Protein AF-C0Z2A0-F1 (afdb_monomer_lite)

Organism: Arabidopsis thaliana (NCBI:txid3702)

Radius of gyration: 34.93 Å; chains: 1; bounding box: 79×72×85 Å

Sequence (197 aa):
MVGWKRNLQTVIRQVGRRVKNSHISTANYSSSTRNLESPFSQGYLQSLLRPSYSSRPLYHHLQQLGISTSRQLQASEEPVSSPLSSPALLGSGKEEEQKIIPKRQKVQAVLKSIKQSPKKVNLVAALVRGMRVEDALIQLQVTVKRAAQTVYRVIHAARANATHNHGLDPDRLLVAEAFVGKGLFGKKVAYHAKGRS

pLDDT: mean 71.25, std 24.88, range [30.72, 98.44]

Foldseek 3Di:
DDDPPDPPPPPPDDDDDDDDDDDDDDDDDDDDDDDDDDDDDDDDDDDDDDDDDPDDPCVVVCVVVVNDPDDDDDDDDDPDDDPPDDPDDDDDDPDPPPVCPPLDPDFAFDDADDPDDQVLLVVLLVVQAFAQLVVNLVVLVPDPRPSSVVVNVRSVVRLVCCCPVRVDDNRPHGRHDGHGDDHDDDDDDDDDPPGDD

Secondary structure (DSSP, 8-state):
----TTS-SSSSS--------------------------------------------THHHHHHTT----------------TTS-S--SSS------------SS------S-SS-HHHHHHHHHHTTTSBHHHHHHHHHH--STTHHHHHHHHHHHHHHHHHTT---GGG-B-----------------BTTTB-

InterPro domains:
  IPR001063 Large ribosomal subunit protein uL22 [PF00237] (109-196)
  IPR001063 Large ribosomal subunit protein uL22 [cd00336] (107-196)
  IPR036394 Ribosomal protein uL22 superfamily [G3DSA:3.90.470.10] (83-197)
  IPR036394 Ribosomal protein uL22 superfamily [SSF54843] (99-196)
  IPR047867 Large ribosomal subunit protein uL22, bacteria/organella [PTHR13501] (9-197)

Structure (mmCIF, N/CA/C/O backbone):
data_AF-C0Z2A0-F1
#
_entry.id   AF-C0Z2A0-F1
#
loop_
_atom_site.group_PDB
_atom_site.id
_atom_site.type_symbol
_atom_site.label_atom_id
_atom_site.label_alt_id
_atom_site.label_comp_id
_atom_site.label_asym_id
_atom_site.label_entity_id
_atom_site.label_seq_id
_atom_site.pdbx_PDB_ins_code
_atom_site.Cartn_x
_atom_site.Cartn_y
_atom_site.Cartn_z
_atom_site.occupancy
_atom_site.B_iso_or_equiv
_atom_site.auth_seq_id
_atom_site.auth_comp_id
_atom_site.auth_asym_id
_atom_site.auth_atom_id
_atom_site.pdbx_PDB_model_num
ATOM 1 N N . MET A 1 1 ? 43.229 -7.929 -48.248 1.00 39.41 1 MET A N 1
ATOM 2 C CA . MET A 1 1 ? 44.267 -6.976 -47.781 1.00 39.41 1 MET A CA 1
ATOM 3 C C . MET A 1 1 ? 43.628 -5.793 -47.060 1.00 39.41 1 MET A C 1
ATOM 5 O O . MET A 1 1 ? 42.414 -5.649 -47.079 1.00 39.41 1 MET A O 1
ATOM 9 N N . VAL A 1 2 ? 44.467 -4.999 -46.391 1.00 47.59 2 VAL A N 1
ATOM 10 C CA . VAL A 1 2 ? 44.173 -3.837 -45.534 1.00 47.59 2 VAL A CA 1
ATOM 11 C C . VAL A 1 2 ? 43.111 -2.869 -46.091 1.00 47.59 2 VAL A C 1
ATOM 13 O O . VAL A 1 2 ? 43.275 -2.342 -47.183 1.00 47.59 2 VAL A O 1
ATOM 16 N N . GLY A 1 3 ? 42.082 -2.560 -45.290 1.00 55.81 3 GLY A N 1
ATOM 17 C CA . GLY A 1 3 ? 41.084 -1.516 -45.595 1.00 55.81 3 GLY A CA 1
ATOM 18 C C . GLY A 1 3 ? 40.579 -0.712 -44.383 1.00 55.81 3 GLY A C 1
ATOM 19 O O . GLY A 1 3 ? 39.729 0.155 -44.531 1.00 55.81 3 GLY A O 1
ATOM 20 N N . TRP A 1 4 ? 41.078 -0.983 -43.170 1.00 55.66 4 TRP A N 1
ATOM 21 C CA . TRP A 1 4 ? 40.498 -0.468 -41.913 1.00 55.66 4 TRP A CA 1
ATOM 22 C C . TRP A 1 4 ? 41.104 0.851 -41.391 1.00 55.66 4 TRP A C 1
ATOM 24 O O . TRP A 1 4 ? 40.630 1.404 -40.398 1.00 55.66 4 TRP A O 1
ATOM 34 N N . LYS A 1 5 ? 42.133 1.406 -42.045 1.00 56.16 5 LYS A N 1
ATOM 35 C CA . LYS A 1 5 ? 42.731 2.694 -41.648 1.00 56.16 5 LYS A CA 1
ATOM 36 C C . LYS A 1 5 ? 41.971 3.881 -42.258 1.00 56.16 5 LYS A C 1
ATOM 38 O O . LYS A 1 5 ? 42.389 4.382 -43.298 1.00 56.16 5 LYS A O 1
ATOM 43 N N . ARG A 1 6 ? 40.901 4.356 -41.595 1.00 59.97 6 ARG A N 1
ATOM 44 C CA . ARG A 1 6 ? 40.408 5.753 -41.758 1.00 59.97 6 ARG A CA 1
ATOM 45 C C . ARG A 1 6 ? 39.484 6.322 -40.668 1.00 59.97 6 ARG A C 1
ATOM 47 O O . ARG A 1 6 ? 39.482 7.532 -40.514 1.00 59.97 6 ARG A O 1
ATOM 54 N N . ASN A 1 7 ? 38.788 5.511 -39.860 1.00 53.47 7 ASN A N 1
ATOM 55 C CA . ASN A 1 7 ? 37.871 6.002 -38.807 1.00 53.47 7 ASN A CA 1
ATOM 56 C C . ASN A 1 7 ? 38.301 5.600 -37.381 1.00 53.47 7 ASN A C 1
ATOM 58 O O . ASN A 1 7 ? 37.546 4.977 -36.642 1.00 53.47 7 ASN A O 1
ATOM 62 N N . LEU A 1 8 ? 39.531 5.958 -36.989 1.00 54.22 8 LEU A N 1
ATOM 63 C CA . LEU A 1 8 ? 40.101 5.637 -35.665 1.00 54.22 8 LEU A CA 1
ATOM 64 C C . LEU A 1 8 ? 40.546 6.885 -34.868 1.00 54.22 8 LEU A C 1
ATOM 66 O O . LEU A 1 8 ? 41.288 6.770 -33.901 1.00 54.22 8 LEU A O 1
ATOM 70 N N . GLN A 1 9 ? 40.093 8.085 -35.263 1.00 51.81 9 GLN A N 1
ATOM 71 C CA . GLN A 1 9 ? 40.508 9.372 -34.668 1.00 51.81 9 GLN A CA 1
ATOM 72 C C . GLN A 1 9 ? 39.369 10.244 -34.096 1.00 51.81 9 GLN A C 1
ATOM 74 O O . GLN A 1 9 ? 39.607 11.383 -33.711 1.00 51.81 9 GLN A O 1
ATOM 79 N N . THR A 1 10 ? 38.153 9.712 -33.940 1.00 49.75 10 THR A N 1
ATOM 80 C CA . THR A 1 10 ? 37.047 10.389 -33.218 1.00 49.75 10 THR A CA 1
ATOM 81 C C . THR A 1 10 ? 36.749 9.793 -31.833 1.00 49.75 10 THR A C 1
ATOM 83 O O . THR A 1 10 ? 35.898 10.302 -31.112 1.00 49.75 10 THR A O 1
ATOM 86 N N . VAL A 1 11 ? 37.473 8.745 -31.421 1.00 52.38 11 VAL A N 1
ATOM 87 C CA . VAL A 1 11 ? 37.212 7.984 -30.179 1.00 52.38 11 VAL A CA 1
ATOM 88 C C . VAL A 1 11 ? 37.896 8.590 -28.935 1.00 52.38 11 VAL A C 1
ATOM 90 O O . VAL A 1 11 ? 37.538 8.253 -27.810 1.00 52.38 11 VAL A O 1
ATOM 93 N N . ILE A 1 12 ? 38.844 9.524 -29.094 1.00 51.28 12 ILE A N 1
ATOM 94 C CA . ILE A 1 12 ? 39.644 10.079 -27.981 1.00 51.28 12 ILE A CA 1
ATOM 95 C C . ILE A 1 12 ? 39.407 11.590 -27.810 1.00 51.28 12 ILE A C 1
ATOM 97 O O . ILE A 1 12 ? 40.299 12.402 -28.045 1.00 51.28 12 ILE A O 1
ATOM 101 N N . ARG A 1 13 ? 38.205 11.992 -27.362 1.00 51.06 13 ARG A N 1
ATOM 102 C CA . ARG A 1 13 ? 37.996 13.352 -26.812 1.00 51.06 13 ARG A CA 1
ATOM 103 C C . ARG A 1 13 ? 36.890 13.494 -25.750 1.00 51.06 13 ARG A C 1
ATOM 105 O O . ARG A 1 13 ? 36.209 14.512 -25.725 1.00 51.06 13 ARG A O 1
ATOM 112 N N . GLN A 1 14 ? 36.730 12.530 -24.833 1.00 50.00 14 GLN A N 1
ATOM 113 C CA . GLN A 1 14 ? 35.971 12.765 -23.585 1.00 50.00 14 GLN A CA 1
ATOM 114 C C . GLN A 1 14 ? 36.301 11.768 -22.449 1.00 50.00 14 GLN A C 1
ATOM 116 O O . GLN A 1 14 ? 35.498 10.922 -22.072 1.00 50.00 14 GLN A O 1
ATOM 121 N N . VAL A 1 15 ? 37.494 11.894 -21.851 1.00 44.47 15 VAL A N 1
ATOM 122 C CA . VAL A 1 15 ? 37.830 11.243 -20.564 1.00 44.47 15 VAL A CA 1
ATOM 123 C C . VAL A 1 15 ? 38.422 12.282 -19.604 1.00 44.47 15 VAL A C 1
ATOM 125 O O . VAL A 1 15 ? 39.633 12.398 -19.451 1.00 44.47 15 VAL A O 1
ATOM 128 N N . GLY A 1 16 ? 37.541 13.059 -18.965 1.00 38.25 16 GLY A N 1
ATOM 129 C CA . GLY A 1 16 ? 37.874 14.081 -17.964 1.00 38.25 16 GLY A CA 1
ATOM 130 C C . GLY A 1 16 ? 37.276 13.744 -16.594 1.00 38.25 16 GLY A C 1
ATOM 131 O O . GLY A 1 16 ? 36.095 13.964 -16.348 1.00 38.25 16 GLY A O 1
ATOM 132 N N . ARG A 1 17 ? 38.096 13.176 -15.705 1.00 44.56 17 ARG A N 1
ATOM 133 C CA . ARG A 1 17 ? 37.802 12.916 -14.275 1.00 44.56 17 ARG A CA 1
ATOM 134 C C . ARG A 1 17 ? 37.842 14.262 -13.490 1.00 44.56 17 ARG A C 1
ATOM 136 O O . ARG A 1 17 ? 38.503 15.173 -13.963 1.00 44.56 17 ARG A O 1
ATOM 143 N N . ARG A 1 18 ? 37.261 14.478 -12.291 1.00 38.38 18 ARG A N 1
ATOM 144 C CA . ARG A 1 18 ? 36.532 13.620 -11.318 1.00 38.38 18 ARG A CA 1
ATOM 145 C C . ARG A 1 18 ? 35.838 14.488 -10.227 1.00 38.38 18 ARG A C 1
ATOM 147 O O . ARG A 1 18 ? 36.434 15.446 -9.766 1.00 38.38 18 ARG A O 1
ATOM 154 N N . VAL A 1 19 ? 34.647 14.055 -9.787 1.00 46.00 19 VAL A N 1
ATOM 155 C CA . VAL A 1 19 ? 33.998 14.105 -8.438 1.00 46.00 19 VAL A CA 1
ATOM 156 C C . VAL A 1 19 ? 34.512 15.072 -7.341 1.00 46.00 19 VAL A C 1
ATOM 158 O O . VAL A 1 19 ? 35.687 14.993 -6.992 1.00 46.00 19 VAL A O 1
ATOM 161 N N . LYS A 1 20 ? 33.567 15.787 -6.682 1.00 38.62 20 LYS A N 1
ATOM 162 C CA . LYS A 1 20 ? 33.408 16.156 -5.230 1.00 38.62 20 LYS A CA 1
ATOM 163 C C . LYS A 1 20 ? 32.656 17.508 -5.120 1.00 38.62 20 LYS A C 1
ATOM 165 O O . LYS A 1 20 ? 32.850 18.340 -5.992 1.00 38.62 20 LYS A O 1
ATOM 170 N N . ASN A 1 21 ? 31.787 17.825 -4.149 1.00 41.53 21 ASN A N 1
ATOM 171 C CA . ASN A 1 21 ? 31.202 17.110 -2.995 1.00 41.53 21 ASN A CA 1
ATOM 172 C C . ASN A 1 21 ? 29.682 17.397 -2.921 1.00 41.53 21 ASN A C 1
ATOM 174 O O . ASN A 1 21 ? 29.240 18.464 -3.336 1.00 41.53 21 ASN A O 1
ATOM 178 N N . SER A 1 22 ? 28.899 16.509 -2.298 1.00 37.69 22 SER A N 1
ATOM 179 C CA . SER A 1 22 ? 27.498 16.766 -1.920 1.00 37.69 22 SER A CA 1
ATOM 180 C C . SER A 1 22 ? 27.323 16.635 -0.403 1.00 37.69 22 SER A C 1
ATOM 182 O O . SER A 1 22 ? 27.296 15.519 0.118 1.00 37.69 22 SER A O 1
ATOM 184 N N . HIS A 1 23 ? 27.204 17.756 0.309 1.00 42.88 23 HIS A N 1
ATOM 185 C CA . HIS A 1 23 ? 26.959 17.753 1.754 1.00 42.88 23 HIS A CA 1
ATOM 186 C C . HIS A 1 23 ? 25.454 17.668 2.035 1.00 42.88 23 HIS A C 1
ATOM 188 O O . HIS A 1 23 ? 24.731 18.650 1.901 1.00 42.88 23 HIS A O 1
ATOM 194 N N . ILE A 1 24 ? 24.987 16.477 2.419 1.00 39.28 24 ILE A N 1
ATOM 195 C CA . ILE A 1 24 ? 23.644 16.258 2.968 1.00 39.28 24 ILE A CA 1
ATOM 196 C C . ILE A 1 24 ? 23.800 16.120 4.482 1.00 39.28 24 ILE A C 1
ATOM 198 O O . ILE A 1 24 ? 24.271 15.093 4.966 1.00 39.28 24 ILE A O 1
ATOM 202 N N . SER A 1 25 ? 23.427 17.159 5.226 1.00 38.75 25 SER A N 1
ATOM 203 C CA . SER A 1 25 ? 23.497 17.165 6.689 1.00 38.75 25 SER A CA 1
ATOM 204 C C . SER A 1 25 ? 22.371 16.320 7.290 1.00 38.75 25 SER A C 1
ATOM 206 O O . SER A 1 25 ? 21.241 16.783 7.432 1.00 38.75 25 SER A O 1
ATOM 208 N N . THR A 1 26 ? 22.668 15.072 7.649 1.00 44.59 26 THR A N 1
ATOM 209 C CA . THR A 1 26 ? 21.750 14.211 8.407 1.00 44.59 26 THR A CA 1
ATOM 210 C C . THR A 1 26 ? 21.794 14.572 9.891 1.00 44.59 26 THR A C 1
ATOM 212 O O . THR A 1 26 ? 22.798 14.324 10.558 1.00 44.59 26 THR A O 1
ATOM 215 N N . ALA A 1 27 ? 20.710 15.147 10.414 1.00 38.38 27 ALA A N 1
ATOM 216 C CA . ALA A 1 27 ? 20.570 15.420 11.841 1.00 38.38 27 ALA A CA 1
ATOM 217 C C . ALA A 1 27 ? 20.347 14.112 12.622 1.00 38.38 27 ALA A C 1
ATOM 219 O O . ALA A 1 27 ? 19.283 13.501 12.527 1.00 38.38 27 ALA A O 1
ATOM 220 N N . ASN A 1 28 ? 21.346 13.698 13.404 1.00 42.12 28 ASN A N 1
ATOM 221 C CA . ASN A 1 28 ? 21.240 12.559 14.313 1.00 42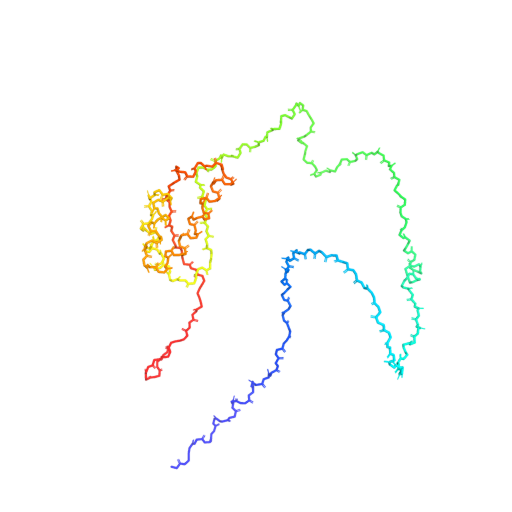.12 28 ASN A CA 1
ATOM 222 C C . ASN A 1 28 ? 20.837 13.046 15.710 1.00 42.12 28 ASN A C 1
ATOM 224 O O . ASN A 1 28 ? 21.658 13.608 16.434 1.00 42.12 28 ASN A O 1
ATOM 228 N N . TYR A 1 29 ? 19.589 12.796 16.103 1.00 39.47 29 TYR A N 1
ATOM 229 C CA . TYR A 1 29 ? 19.156 12.934 17.493 1.00 39.47 29 TYR A CA 1
ATOM 230 C C . TYR A 1 29 ? 19.513 11.656 18.262 1.00 39.47 29 TYR A C 1
ATOM 232 O O . TYR A 1 29 ? 18.881 10.623 18.055 1.00 39.47 29 TYR A O 1
ATOM 240 N N . SER A 1 30 ? 20.497 11.739 19.161 1.00 34.50 30 SER A N 1
ATOM 241 C CA . SER A 1 30 ? 20.873 10.649 20.073 1.00 34.50 30 SER A CA 1
ATOM 242 C C . SER A 1 30 ? 21.065 11.177 21.493 1.00 34.50 30 SER A C 1
ATOM 244 O O . SER A 1 30 ? 22.138 11.648 21.861 1.00 34.50 30 SER A O 1
ATOM 246 N N . SER A 1 31 ? 20.017 11.092 22.307 1.00 37.88 31 SER A N 1
ATOM 247 C CA . SER A 1 31 ? 20.061 11.362 23.746 1.00 37.88 31 SER A CA 1
ATOM 248 C C . SER A 1 31 ? 20.535 10.130 24.525 1.00 37.88 31 SER A C 1
ATOM 250 O O . SER A 1 31 ? 19.879 9.093 24.416 1.00 37.88 31 SER A O 1
ATOM 252 N N . SER A 1 32 ? 21.579 10.239 25.365 1.00 35.03 32 SER A N 1
ATOM 253 C CA . SER A 1 32 ? 21.719 9.430 26.601 1.00 35.03 32 SER A CA 1
ATOM 254 C C . SER A 1 32 ? 22.901 9.815 27.512 1.00 35.03 32 SER A C 1
ATOM 256 O O . SER A 1 32 ? 24.041 9.479 27.232 1.00 35.03 32 SER A O 1
ATOM 258 N N . THR A 1 33 ? 22.556 10.339 28.695 1.00 39.00 33 THR A N 1
ATOM 259 C CA . THR A 1 33 ? 23.114 9.995 30.029 1.00 39.00 33 THR A CA 1
ATOM 260 C C . THR A 1 33 ? 24.583 10.260 30.433 1.00 39.00 33 THR A C 1
ATOM 262 O O . THR A 1 33 ? 25.514 9.828 29.769 1.00 39.00 33 THR A O 1
ATOM 265 N N . ARG A 1 34 ? 24.700 10.729 31.691 1.00 32.19 34 ARG A N 1
ATOM 266 C CA . ARG A 1 34 ? 25.651 10.362 32.775 1.00 32.19 34 ARG A CA 1
ATOM 267 C C . ARG A 1 34 ? 27.134 10.806 32.722 1.00 32.19 34 ARG A C 1
ATOM 269 O O . ARG A 1 34 ? 28.011 10.083 32.280 1.00 32.19 34 ARG A O 1
ATOM 276 N N . ASN A 1 35 ? 27.361 11.994 33.290 1.00 35.84 35 ASN A N 1
ATOM 277 C CA . ASN A 1 35 ? 28.219 12.310 34.451 1.00 35.84 35 ASN A CA 1
ATOM 278 C C . ASN A 1 35 ? 29.559 11.581 34.734 1.00 35.84 35 ASN A C 1
ATOM 280 O O . ASN A 1 35 ? 29.587 10.373 34.937 1.00 35.84 35 ASN A O 1
ATOM 284 N N . LEU A 1 36 ? 30.529 12.448 35.078 1.00 38.19 36 LEU A N 1
ATOM 285 C CA . LEU A 1 36 ? 31.526 12.385 36.169 1.00 38.19 36 LEU A CA 1
ATOM 286 C C . LEU A 1 36 ? 32.921 11.749 35.973 1.00 38.19 36 LEU A C 1
ATOM 288 O O . LEU A 1 36 ? 33.118 10.737 35.316 1.00 38.19 36 LEU A O 1
ATOM 292 N N . GLU A 1 37 ? 33.841 12.414 36.688 1.00 32.44 37 GLU A N 1
ATOM 293 C CA . GLU A 1 37 ? 35.164 12.014 37.191 1.00 32.44 37 GLU A CA 1
ATOM 294 C C . GLU A 1 37 ? 36.422 11.998 36.291 1.00 32.44 37 GLU A C 1
ATOM 296 O O . GLU A 1 37 ? 36.418 11.840 35.074 1.00 32.44 37 GLU A O 1
ATOM 301 N N . SER A 1 38 ? 37.525 12.302 36.982 1.00 37.56 38 SER A N 1
ATOM 302 C CA . SER A 1 38 ? 38.945 12.459 36.608 1.00 37.56 38 SER A CA 1
ATOM 303 C C . SER A 1 38 ? 39.750 12.128 37.904 1.00 37.56 38 SER A C 1
ATOM 305 O O . SER A 1 38 ? 39.083 11.706 38.856 1.00 37.56 38 SER A O 1
ATOM 307 N N . PRO A 1 39 ? 41.085 12.323 38.079 1.00 50.38 39 PRO A N 1
ATOM 308 C CA . PRO A 1 39 ? 42.124 12.935 37.229 1.00 50.38 39 PRO A CA 1
ATOM 309 C C . PRO A 1 39 ? 43.462 12.123 37.190 1.00 50.38 39 PRO A C 1
ATOM 311 O O . PRO A 1 39 ? 43.473 10.941 37.509 1.00 50.38 39 PRO A O 1
ATOM 314 N N . PHE A 1 40 ? 44.585 12.797 36.860 1.00 30.72 40 PHE A N 1
ATOM 315 C CA . PHE A 1 40 ? 46.005 12.352 36.895 1.00 30.72 40 PHE A CA 1
ATOM 316 C C . PHE A 1 40 ? 46.471 11.383 35.774 1.00 30.72 40 PHE A C 1
ATOM 318 O O . PHE A 1 40 ? 45.686 10.580 35.288 1.00 30.72 40 PHE A O 1
ATOM 325 N N . SER A 1 41 ? 47.725 11.423 35.278 1.00 37.88 41 SER A N 1
ATOM 326 C CA . SER A 1 41 ? 48.920 12.257 35.594 1.00 37.88 41 SER A CA 1
ATOM 327 C C . SER A 1 41 ? 49.806 12.568 34.348 1.00 37.88 41 SER A C 1
ATOM 329 O O . SER A 1 41 ? 49.447 12.248 33.218 1.00 37.88 41 SER A O 1
ATOM 331 N N . GLN A 1 42 ? 50.929 13.280 34.554 1.00 40.41 42 GLN A N 1
ATOM 332 C CA . GLN A 1 42 ? 51.900 13.807 33.562 1.00 40.41 42 GLN A CA 1
ATOM 333 C C . GLN A 1 42 ? 52.666 12.717 32.754 1.00 40.41 42 GLN A C 1
ATOM 335 O O . GLN A 1 42 ? 52.707 11.570 33.180 1.00 40.41 42 GLN A O 1
ATOM 340 N N . GLY A 1 43 ? 53.372 12.990 31.638 1.00 37.56 43 GLY A N 1
ATOM 341 C CA . GLY A 1 43 ? 53.621 14.236 30.877 1.00 37.56 43 GLY A CA 1
ATOM 342 C C . GLY A 1 43 ? 54.803 14.107 29.876 1.00 37.56 43 GLY A C 1
ATOM 343 O O . GLY A 1 43 ? 55.259 12.998 29.627 1.00 37.56 43 GLY A O 1
ATOM 344 N N . TYR A 1 44 ? 55.330 15.245 29.376 1.00 38.16 44 TYR A N 1
ATOM 345 C CA . TYR A 1 44 ? 56.414 15.402 28.361 1.00 38.16 44 TY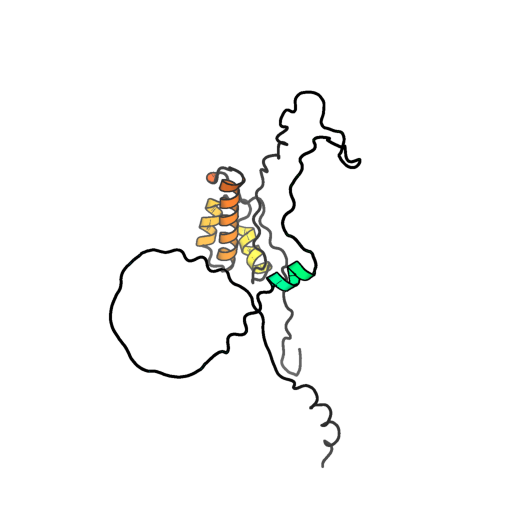R A CA 1
ATOM 346 C C . TYR A 1 44 ? 56.038 14.946 26.924 1.00 38.16 44 TYR A C 1
ATOM 348 O O . TYR A 1 44 ? 55.344 13.958 26.745 1.00 38.16 44 TYR A O 1
ATOM 356 N N . LEU A 1 45 ? 56.401 15.631 25.825 1.00 43.06 45 LEU A N 1
ATOM 357 C CA . LEU A 1 45 ? 57.523 16.551 25.554 1.00 43.06 45 LEU A CA 1
ATOM 358 C C . LEU A 1 45 ? 57.125 17.904 24.908 1.00 43.06 45 LEU A C 1
ATOM 360 O O . LEU A 1 45 ? 56.018 18.100 24.416 1.00 43.06 45 LEU A O 1
ATOM 364 N N . GLN A 1 46 ? 58.102 18.815 24.867 1.00 43.31 46 GLN A N 1
ATOM 365 C CA . GLN A 1 46 ? 58.142 20.073 24.102 1.00 43.31 46 GLN A CA 1
ATOM 366 C C . GLN A 1 46 ? 59.161 19.922 22.946 1.00 43.31 46 GLN A C 1
ATOM 368 O O . GLN A 1 46 ? 60.075 19.116 23.082 1.00 43.31 46 GLN A O 1
ATOM 373 N N . SER A 1 47 ? 59.167 20.660 21.826 1.00 39.12 47 SER A N 1
ATOM 374 C CA . SER A 1 47 ? 58.272 21.669 21.195 1.00 39.12 47 SER A CA 1
ATOM 375 C C . SER A 1 47 ? 58.708 21.789 19.694 1.00 39.12 47 SER A C 1
ATOM 377 O O . SER A 1 47 ? 59.419 20.896 19.244 1.00 39.12 47 SER A O 1
ATOM 379 N N . LEU A 1 48 ? 58.355 22.717 18.783 1.00 38.12 48 LEU A N 1
ATOM 380 C CA . LEU A 1 48 ? 57.788 24.083 18.762 1.00 38.12 48 LEU A CA 1
ATOM 381 C C . LEU A 1 48 ? 56.896 24.279 17.513 1.00 38.12 48 LEU A C 1
ATOM 383 O O . LEU A 1 48 ? 57.197 23.727 16.460 1.00 38.12 48 LEU A O 1
ATOM 387 N N . LEU A 1 49 ? 55.908 25.183 17.579 1.00 39.47 49 LEU A N 1
ATOM 388 C CA . LEU A 1 49 ? 55.389 25.956 16.431 1.00 39.47 49 LEU A CA 1
ATOM 389 C C . LEU A 1 49 ? 54.670 27.211 16.966 1.00 39.47 49 LEU A C 1
ATOM 391 O O . LEU A 1 49 ?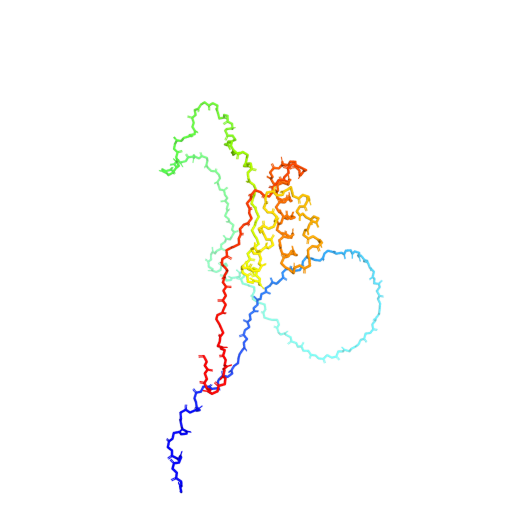 53.840 27.101 17.866 1.00 39.47 49 LEU A O 1
ATOM 395 N N . ARG A 1 50 ? 55.004 28.408 16.461 1.00 44.00 50 ARG A N 1
ATOM 396 C CA . ARG A 1 50 ? 54.586 29.699 17.051 1.00 44.00 50 ARG A CA 1
ATOM 397 C C . ARG A 1 50 ? 53.699 30.512 16.096 1.00 44.00 50 ARG A C 1
ATOM 399 O O . ARG A 1 50 ? 54.237 31.116 15.170 1.00 44.00 50 ARG A O 1
ATOM 406 N N . PRO A 1 51 ? 52.377 30.609 16.329 1.00 39.06 51 PRO A N 1
ATOM 407 C CA . PRO A 1 51 ? 51.538 31.602 15.666 1.00 39.06 51 PRO A CA 1
ATOM 408 C C . PRO A 1 51 ? 51.883 33.006 16.176 1.00 39.06 51 PRO A C 1
ATOM 410 O O . PRO A 1 51 ? 51.955 33.238 17.385 1.00 39.06 51 PRO A O 1
ATOM 413 N N . SER A 1 52 ? 52.091 33.956 15.270 1.00 41.25 52 SER A N 1
ATOM 414 C CA . SER A 1 52 ? 52.250 35.368 15.614 1.00 41.25 52 SER A CA 1
ATOM 415 C C . SER A 1 52 ? 50.890 35.996 15.932 1.00 41.25 52 SER A C 1
ATOM 417 O O . SER A 1 52 ? 49.983 36.015 15.102 1.00 41.25 52 SER A O 1
ATOM 419 N N . TYR A 1 53 ? 50.747 36.551 17.138 1.00 47.12 53 TYR A N 1
ATOM 420 C CA . TYR A 1 53 ? 49.584 37.364 17.491 1.00 47.12 53 TYR A CA 1
ATOM 421 C C . TYR A 1 53 ? 49.596 38.669 16.684 1.00 47.12 53 TYR A C 1
ATOM 423 O O . TYR A 1 53 ? 50.362 39.582 16.981 1.00 47.12 53 TYR A O 1
ATOM 431 N N . SER A 1 54 ? 48.703 38.777 15.701 1.00 52.53 54 SER A N 1
ATOM 432 C CA . SER A 1 54 ? 48.295 40.052 15.101 1.00 52.53 54 SER A CA 1
ATOM 433 C C . SER A 1 54 ? 46.805 40.250 15.365 1.00 52.53 54 SER A C 1
ATOM 435 O O . SER A 1 54 ? 45.949 39.922 14.545 1.00 52.53 54 SER A O 1
ATOM 437 N N . SER A 1 55 ? 46.486 40.712 16.575 1.00 55.25 55 SER A N 1
ATOM 438 C CA . SER A 1 55 ? 45.105 40.999 16.961 1.00 55.25 55 SER A CA 1
ATOM 439 C C . SER A 1 55 ? 44.642 42.300 16.307 1.00 55.25 55 SER A C 1
ATOM 441 O O . SER A 1 55 ? 45.175 43.371 16.597 1.00 55.25 55 SER A O 1
ATOM 443 N N . ARG A 1 56 ? 43.629 42.215 15.443 1.00 57.62 56 ARG A N 1
ATOM 444 C CA . ARG A 1 56 ? 42.825 43.361 15.000 1.00 57.62 56 ARG A CA 1
ATOM 445 C C . ARG A 1 56 ? 41.343 42.979 15.064 1.00 57.62 56 ARG A C 1
ATOM 447 O O . ARG A 1 56 ? 40.825 42.425 14.096 1.00 57.62 56 ARG A O 1
ATOM 454 N N . PRO A 1 57 ? 40.655 43.212 16.198 1.00 62.16 57 PRO A N 1
ATOM 455 C CA . PRO A 1 57 ? 39.230 42.926 16.302 1.00 62.16 57 PRO A CA 1
ATOM 456 C C . PRO A 1 57 ? 38.442 43.832 15.346 1.00 62.16 57 PRO A C 1
ATOM 458 O O . PRO A 1 57 ? 38.660 45.043 15.301 1.00 62.16 57 PRO A O 1
ATOM 461 N N . LEU A 1 58 ? 37.485 43.251 14.614 1.00 56.88 58 LEU A N 1
ATOM 462 C CA . LEU A 1 58 ? 36.684 43.946 13.590 1.00 56.88 58 LEU A CA 1
ATOM 463 C C . LEU A 1 58 ? 35.862 45.136 14.129 1.00 56.88 58 LEU A C 1
ATOM 465 O O . LEU A 1 58 ? 35.388 45.961 13.353 1.00 56.88 58 LEU A O 1
ATOM 469 N N . TYR A 1 59 ? 35.732 45.258 15.451 1.00 56.50 59 TYR A N 1
ATOM 470 C CA . TYR A 1 59 ? 35.031 46.344 16.133 1.00 56.50 59 TYR A CA 1
ATOM 471 C C . TYR A 1 59 ? 35.514 47.750 15.723 1.00 56.50 59 TYR A C 1
ATOM 473 O O . TYR A 1 59 ? 34.688 48.622 15.459 1.00 56.50 59 TYR A O 1
ATOM 481 N N . HIS A 1 60 ? 36.829 47.967 15.573 1.00 60.66 60 HIS A N 1
ATOM 482 C CA . HIS A 1 60 ? 37.355 49.280 15.161 1.00 60.66 60 HIS A CA 1
ATOM 483 C C . HIS A 1 60 ? 36.888 49.705 13.760 1.00 60.66 60 HIS A C 1
ATOM 485 O O . HIS A 1 60 ? 36.639 50.887 13.532 1.00 60.66 60 HIS A O 1
ATOM 491 N N . HIS A 1 61 ? 36.711 48.754 12.838 1.00 60.59 61 HIS A N 1
ATOM 492 C CA . HIS A 1 61 ? 36.216 49.032 11.487 1.00 60.59 61 HIS A CA 1
ATOM 493 C C . HIS A 1 61 ? 34.740 49.464 11.501 1.00 60.59 61 HIS A C 1
ATOM 495 O O . HIS A 1 61 ? 34.325 50.286 10.690 1.00 60.59 61 HIS A O 1
ATOM 501 N N . LEU A 1 62 ? 33.932 48.940 12.430 1.00 59.78 62 LEU A N 1
ATOM 502 C CA . LEU A 1 62 ? 32.527 49.337 12.578 1.00 59.78 62 LEU A CA 1
ATOM 503 C C . LEU A 1 62 ? 32.389 50.724 13.226 1.00 59.78 62 LEU A C 1
ATOM 505 O O . LEU A 1 62 ? 31.553 51.514 12.787 1.00 59.78 62 LEU A O 1
ATOM 509 N N . GLN A 1 63 ? 33.256 51.061 14.190 1.00 60.59 63 GLN A N 1
ATOM 510 C CA . GLN A 1 63 ? 33.328 52.417 14.751 1.00 60.59 63 GLN A CA 1
ATOM 511 C C . GLN A 1 63 ? 33.757 53.464 13.711 1.00 60.59 63 GLN A C 1
ATOM 513 O O . GLN A 1 63 ? 33.153 54.532 13.655 1.00 60.59 63 GLN A O 1
ATOM 518 N N . GLN A 1 64 ? 34.744 53.167 12.855 1.00 61.81 64 GLN A N 1
ATOM 519 C CA . GLN A 1 64 ? 35.179 54.090 11.792 1.00 61.81 64 GLN A CA 1
ATOM 520 C C . GLN A 1 64 ? 34.098 54.362 10.731 1.00 61.81 64 GLN A C 1
ATOM 522 O O . GLN A 1 64 ? 34.124 55.412 10.097 1.00 61.81 64 GLN A O 1
ATOM 527 N N . LEU A 1 65 ? 33.127 53.458 10.569 1.00 65.31 65 LEU A N 1
ATOM 528 C CA . LEU A 1 65 ? 31.955 53.650 9.706 1.00 65.31 65 LEU A CA 1
ATOM 529 C C . LEU A 1 65 ? 30.768 54.332 10.417 1.00 65.31 65 LEU A C 1
ATOM 531 O O . LEU A 1 65 ? 29.698 54.456 9.827 1.00 65.31 65 LEU A O 1
ATOM 535 N N . GLY A 1 66 ? 30.917 54.743 11.682 1.00 61.09 66 GLY A N 1
ATOM 536 C CA . GLY A 1 66 ? 29.855 55.392 12.462 1.00 61.09 66 GLY A CA 1
ATOM 537 C C . GLY A 1 66 ? 28.698 54.470 12.877 1.00 61.09 66 GLY A C 1
ATOM 538 O O . GLY A 1 66 ? 27.684 54.951 13.384 1.00 61.09 66 GLY A O 1
ATOM 539 N N . ILE A 1 67 ? 28.821 53.151 12.689 1.00 60.59 67 ILE A N 1
ATOM 540 C CA . ILE A 1 67 ? 27.734 52.188 12.926 1.00 60.59 67 ILE A CA 1
ATOM 541 C C . ILE A 1 67 ? 27.670 51.833 14.419 1.00 60.59 67 ILE A C 1
ATOM 543 O O . ILE A 1 67 ? 28.176 50.802 14.865 1.00 60.59 67 ILE A O 1
ATOM 547 N N . SER A 1 68 ? 27.037 52.704 15.206 1.00 57.81 68 SER A N 1
ATOM 548 C CA . SER A 1 68 ? 26.748 52.452 16.622 1.00 57.81 68 SER A CA 1
ATOM 549 C C . SER A 1 68 ? 25.489 51.596 16.785 1.00 57.81 68 SER A C 1
ATOM 551 O O . SER A 1 68 ? 24.378 52.038 16.492 1.00 57.81 68 SER A O 1
ATOM 553 N N . THR A 1 69 ? 25.631 50.377 17.310 1.00 63.03 69 THR A N 1
ATOM 554 C CA . THR A 1 69 ? 24.499 49.492 17.643 1.00 63.03 69 THR A CA 1
ATOM 555 C C . THR A 1 69 ? 23.890 49.829 19.009 1.00 63.03 69 THR A C 1
ATOM 557 O O . THR A 1 69 ? 23.718 48.954 19.856 1.00 63.03 69 THR A O 1
ATOM 560 N N . SER A 1 70 ? 23.566 51.104 19.230 1.00 56.25 70 SER A N 1
ATOM 561 C CA . SER A 1 70 ? 22.774 51.571 20.369 1.00 56.25 70 SER A CA 1
ATOM 562 C C . SER A 1 70 ? 21.682 52.506 19.858 1.00 56.25 70 SER A C 1
ATOM 564 O O . SER A 1 70 ? 21.917 53.686 19.606 1.00 56.25 70 SER A O 1
ATOM 566 N N . ARG A 1 71 ? 20.482 51.953 19.652 1.00 49.16 71 ARG A N 1
ATOM 567 C CA . ARG A 1 71 ? 19.297 52.707 19.234 1.00 49.16 71 ARG A CA 1
ATOM 568 C C . ARG A 1 71 ? 18.311 52.734 20.394 1.00 49.16 71 ARG A C 1
ATOM 570 O O . ARG A 1 71 ? 17.637 51.741 20.650 1.00 49.16 71 ARG A O 1
ATOM 577 N N . GLN A 1 72 ? 18.241 53.865 21.091 1.00 58.25 72 GLN A N 1
ATOM 578 C CA . GLN A 1 72 ? 17.194 54.095 22.083 1.00 58.25 72 GLN A CA 1
ATOM 579 C C . GLN A 1 72 ? 15.829 54.067 21.382 1.00 58.25 72 GLN A C 1
ATOM 581 O O . GLN A 1 72 ? 15.634 54.720 20.356 1.00 58.25 72 GLN A O 1
ATOM 586 N N . LEU A 1 73 ? 14.898 53.279 21.919 1.00 48.66 73 LEU A N 1
ATOM 587 C CA . LEU A 1 73 ? 13.519 53.233 21.449 1.00 48.66 73 LEU A CA 1
ATOM 588 C C . LEU A 1 73 ? 12.722 54.299 22.203 1.00 48.66 73 LEU A C 1
ATOM 590 O O . LEU A 1 73 ? 12.372 54.102 23.363 1.00 48.66 73 LEU A O 1
ATOM 594 N N . GLN A 1 74 ? 12.438 55.423 21.547 1.00 47.91 74 GLN A N 1
ATOM 595 C CA . GLN A 1 74 ? 11.388 56.325 22.012 1.00 47.91 74 GLN A CA 1
ATOM 596 C C . GLN A 1 74 ? 10.037 55.704 21.650 1.00 47.91 74 GLN A C 1
ATOM 598 O O . GLN A 1 74 ? 9.761 55.457 20.477 1.00 47.91 74 GLN A O 1
ATOM 603 N N . ALA A 1 75 ? 9.217 55.430 22.663 1.00 49.69 75 ALA A N 1
ATOM 604 C CA . ALA A 1 75 ? 7.821 55.070 22.473 1.00 49.69 75 ALA A CA 1
ATOM 605 C C . ALA A 1 75 ? 6.993 56.359 22.395 1.00 49.69 75 ALA A C 1
ATOM 607 O O . ALA A 1 75 ? 6.950 57.129 23.352 1.00 49.69 75 ALA A O 1
ATOM 608 N N . SER A 1 76 ? 6.360 56.593 21.248 1.00 48.34 76 SER A N 1
ATOM 609 C CA . SER A 1 76 ? 5.381 57.660 21.034 1.00 48.34 76 SER A CA 1
ATOM 610 C C . SER A 1 76 ? 4.109 57.021 20.488 1.00 48.34 76 SER A C 1
ATOM 612 O O . SER A 1 76 ? 4.129 56.444 19.399 1.00 48.34 76 SER A O 1
ATOM 614 N N . GLU A 1 77 ? 3.035 57.065 21.271 1.00 56.81 77 GLU A N 1
ATOM 615 C CA . GLU A 1 77 ? 1.775 56.386 20.973 1.00 56.81 77 GLU A CA 1
ATOM 616 C C . GLU A 1 77 ? 0.922 57.222 20.011 1.00 56.81 77 GLU A C 1
ATOM 618 O O . GLU A 1 77 ? 0.262 58.156 20.438 1.00 56.81 77 GLU A O 1
ATOM 623 N N . GLU A 1 78 ? 0.908 56.870 18.722 1.00 49.03 78 GLU A N 1
ATOM 624 C CA . GLU A 1 78 ? -0.152 57.279 17.787 1.00 49.03 78 GLU A CA 1
ATOM 625 C C . GLU A 1 78 ? -0.400 56.164 16.747 1.00 49.03 78 GLU A C 1
ATOM 627 O O . GLU A 1 78 ? 0.495 55.853 15.950 1.00 49.03 78 GLU A O 1
ATOM 632 N N . PRO A 1 79 ? -1.583 55.515 16.725 1.00 52.22 79 PRO A N 1
ATOM 633 C CA . PRO A 1 79 ? -1.870 54.392 15.835 1.00 52.22 79 PRO A CA 1
ATOM 634 C C . PRO A 1 79 ? -2.283 54.864 14.430 1.00 52.22 79 PRO A C 1
ATOM 636 O O . PRO A 1 79 ? -3.448 54.776 14.040 1.00 52.22 79 PRO A O 1
ATOM 639 N N . VAL A 1 80 ? -1.314 55.333 13.636 1.00 57.91 80 VAL A N 1
ATOM 640 C CA . VAL A 1 80 ? -1.546 55.730 12.234 1.00 57.91 80 VAL A CA 1
ATOM 641 C C . VAL A 1 80 ? -2.043 54.528 11.417 1.00 57.91 80 VAL A C 1
ATOM 643 O O . VAL A 1 80 ? -1.312 53.561 11.186 1.00 57.91 80 VAL A O 1
ATOM 646 N N . SER A 1 81 ? -3.298 54.581 10.970 1.00 57.03 81 SER A N 1
ATOM 647 C CA . SER A 1 81 ? -3.956 53.480 10.268 1.00 57.03 81 SER A CA 1
ATOM 648 C C . SER A 1 81 ? -3.415 53.303 8.845 1.00 57.03 81 SER A C 1
ATOM 650 O O . SER A 1 81 ? -3.427 54.214 8.018 1.00 57.03 81 SER A O 1
ATOM 652 N N . SER A 1 82 ? -2.930 52.098 8.533 1.00 56.72 82 SER A N 1
ATOM 653 C CA . SER A 1 82 ? -2.394 51.782 7.209 1.00 56.72 82 SER A CA 1
ATOM 654 C C . SER A 1 82 ? -3.525 51.436 6.220 1.00 56.72 82 SER A C 1
ATOM 656 O O . SER A 1 82 ? -4.363 50.582 6.522 1.00 56.72 82 SER A O 1
ATOM 658 N N . PRO A 1 83 ? -3.554 52.025 5.005 1.00 60.50 83 PRO A N 1
ATOM 659 C CA . PRO A 1 83 ? -4.686 51.922 4.068 1.00 60.50 83 PRO A CA 1
ATOM 660 C C . PRO A 1 83 ? -4.826 50.554 3.365 1.00 60.50 83 PRO A C 1
ATOM 662 O O . PRO A 1 83 ? -5.539 50.432 2.374 1.00 60.50 83 PRO A O 1
ATOM 665 N N . LEU A 1 84 ? -4.140 49.521 3.864 1.00 56.16 84 LEU A N 1
ATOM 666 C CA . LEU A 1 84 ? -4.233 48.128 3.410 1.00 56.16 84 LEU A CA 1
ATOM 667 C C . LEU A 1 84 ? -4.758 47.176 4.501 1.00 56.16 84 LEU A C 1
ATOM 669 O O . LEU A 1 84 ? -4.870 45.975 4.258 1.00 56.16 84 LEU A O 1
ATOM 673 N N . SER A 1 85 ? -5.103 47.687 5.689 1.00 57.78 85 SER A N 1
ATOM 674 C CA . SER A 1 85 ? -5.814 46.906 6.705 1.00 57.78 85 SER A CA 1
ATOM 675 C C . SER A 1 85 ? -7.306 46.839 6.368 1.00 57.78 85 SER A C 1
ATOM 677 O O . SER A 1 85 ? -7.962 47.868 6.218 1.00 57.78 85 SER A O 1
ATOM 679 N N . SER A 1 86 ? -7.856 45.631 6.231 1.00 56.97 86 SER A N 1
ATOM 680 C CA . SER A 1 86 ? -9.266 45.423 5.883 1.00 56.97 86 SER A CA 1
ATOM 681 C C . SER A 1 86 ? -10.200 45.893 7.016 1.00 56.97 86 SER A C 1
ATOM 683 O O . SER A 1 86 ? -10.110 45.339 8.118 1.00 56.97 86 SER A O 1
ATOM 685 N N . PRO A 1 87 ? -11.124 46.847 6.781 1.00 53.59 87 PRO A N 1
ATOM 686 C CA . PRO A 1 87 ? -11.968 47.430 7.825 1.00 53.59 87 PRO A CA 1
ATOM 687 C C . PRO A 1 87 ? -13.150 46.513 8.180 1.00 53.59 87 PRO A C 1
ATOM 689 O O . PRO A 1 87 ? -14.289 46.749 7.789 1.00 53.59 87 PRO A O 1
ATOM 692 N N . ALA A 1 88 ? -12.868 45.443 8.922 1.00 50.44 88 ALA A N 1
ATOM 693 C CA . ALA A 1 88 ? -13.848 44.436 9.339 1.00 50.44 88 ALA A CA 1
ATOM 694 C C . ALA A 1 88 ? -13.689 44.058 10.827 1.00 50.44 88 ALA A C 1
ATOM 696 O O . ALA A 1 88 ? -13.755 42.881 11.184 1.00 50.44 88 ALA A O 1
ATOM 697 N N . LEU A 1 89 ? -13.371 45.034 11.694 1.00 48.34 89 LEU A N 1
ATOM 698 C CA . LEU A 1 89 ? -13.024 44.744 13.093 1.00 48.34 89 LEU A CA 1
ATOM 699 C C . LEU A 1 89 ? -13.197 45.916 14.087 1.00 48.34 89 LEU A C 1
ATOM 701 O O . LEU A 1 89 ? -12.318 46.166 14.908 1.00 48.34 89 LEU A O 1
ATOM 705 N N . LEU A 1 90 ? -14.344 46.603 14.067 1.00 45.47 90 LEU A N 1
ATOM 706 C CA . LEU A 1 90 ? -14.815 47.347 15.246 1.00 45.47 90 LEU A CA 1
ATOM 707 C C . LEU A 1 90 ? -16.352 47.438 15.263 1.00 45.47 90 LEU A C 1
ATOM 709 O O . LEU A 1 90 ? -16.940 48.198 14.500 1.00 45.47 90 LEU A O 1
ATOM 713 N N . GLY A 1 91 ? -16.998 46.644 16.120 1.00 38.00 91 GLY A N 1
ATOM 714 C CA . GLY A 1 91 ? -18.457 46.613 16.267 1.00 38.00 91 GLY A CA 1
ATOM 715 C C . GLY A 1 91 ? -18.971 45.240 16.703 1.00 38.00 91 GLY A C 1
ATOM 716 O O . GLY A 1 91 ? -18.715 44.261 16.013 1.00 38.00 91 GLY A O 1
ATOM 717 N N . SER A 1 92 ? -19.685 45.220 17.838 1.00 34.66 92 SER A N 1
ATOM 718 C CA . SER A 1 92 ? -20.337 44.064 18.487 1.00 34.66 92 SER A CA 1
ATOM 719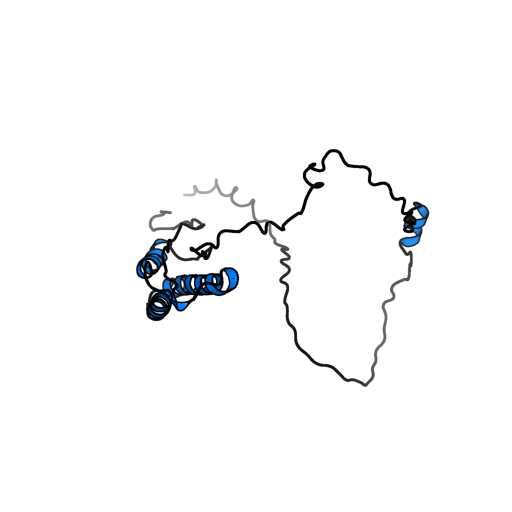 C C . SER A 1 92 ? -19.458 42.830 18.780 1.00 34.66 92 SER A C 1
ATOM 721 O O . SER A 1 92 ? -18.277 42.752 18.442 1.00 34.66 92 SER A O 1
ATOM 723 N N . GLY A 1 93 ? -20.010 41.911 19.580 1.00 39.44 93 GLY A N 1
ATOM 724 C CA . GLY A 1 93 ? -19.275 40.793 20.165 1.00 39.44 93 GLY A CA 1
ATOM 725 C C . GLY A 1 93 ? -18.712 39.847 19.112 1.00 39.44 93 GLY A C 1
ATOM 726 O O . GLY A 1 93 ? -19.461 39.182 18.401 1.00 39.44 93 GLY A O 1
ATOM 727 N N . LYS A 1 94 ? -17.382 39.736 19.069 1.00 32.91 94 LYS A N 1
ATOM 728 C CA . LYS A 1 94 ? -16.705 38.639 18.380 1.00 32.91 94 LYS A CA 1
ATOM 729 C C . LYS A 1 94 ? -16.884 37.371 19.203 1.00 32.91 94 LYS A C 1
ATOM 731 O O . LYS A 1 94 ? -16.026 37.027 20.013 1.00 32.91 94 LYS A O 1
ATOM 736 N N . GLU A 1 95 ? -17.988 36.676 18.964 1.00 46.97 95 GLU A N 1
ATOM 737 C CA . GLU A 1 95 ? -17.976 35.226 19.099 1.00 46.97 95 GLU A CA 1
ATOM 738 C C . GLU A 1 95 ? -16.759 34.707 18.325 1.00 46.97 95 GLU A C 1
ATOM 740 O O . GLU A 1 95 ? -16.507 35.114 17.184 1.00 46.97 95 GLU A O 1
ATOM 745 N N . GLU A 1 96 ? -15.962 33.839 18.945 1.00 44.34 96 GLU A N 1
ATOM 746 C CA . GLU A 1 96 ? -15.008 33.063 18.172 1.00 44.34 96 GLU A CA 1
ATOM 747 C C . GLU A 1 96 ? -15.813 32.083 17.322 1.00 44.34 96 GLU A C 1
ATOM 749 O O . GLU A 1 96 ? -16.110 30.970 17.756 1.00 44.34 96 GLU A O 1
ATOM 754 N N . GLU A 1 97 ? -16.144 32.484 16.090 1.00 47.25 97 GLU A N 1
ATOM 755 C CA . GLU A 1 97 ? -16.470 31.539 15.027 1.00 47.25 97 GLU A CA 1
ATOM 756 C C . GLU A 1 97 ? -15.239 30.650 14.805 1.00 47.25 97 GLU A C 1
ATOM 758 O O . GLU A 1 97 ? -14.407 30.868 13.916 1.00 47.25 97 GLU A O 1
ATOM 763 N N . GLN A 1 98 ? -15.129 29.614 15.636 1.00 53.94 98 GLN A N 1
ATOM 764 C CA . GLN A 1 98 ? -14.260 28.465 15.451 1.00 53.94 98 GLN A CA 1
ATOM 765 C C . GLN A 1 98 ? -14.774 27.717 14.226 1.00 53.94 98 GLN A C 1
ATOM 767 O O . GLN A 1 98 ? -15.463 26.703 14.340 1.00 53.94 98 GLN A O 1
ATOM 772 N N . LYS A 1 99 ? -14.480 28.295 13.053 1.00 48.91 99 LYS A N 1
ATOM 773 C CA . LYS A 1 99 ? -14.923 27.910 11.714 1.00 48.91 99 LYS A CA 1
ATOM 774 C C . LYS A 1 99 ? -15.059 26.402 11.641 1.00 48.91 99 LYS A C 1
ATOM 776 O O . LYS A 1 99 ? -14.043 25.716 11.540 1.00 48.91 99 LYS A O 1
ATOM 781 N N . ILE A 1 100 ? -16.296 25.906 11.735 1.00 60.00 100 ILE A N 1
ATOM 782 C CA . ILE A 1 100 ? -16.559 24.497 12.036 1.00 60.00 100 ILE A CA 1
ATOM 783 C C . ILE A 1 100 ? -16.051 23.657 10.865 1.00 60.00 100 ILE A C 1
ATOM 785 O O . ILE A 1 100 ? -16.734 23.485 9.857 1.00 60.00 100 ILE A O 1
ATOM 789 N N . ILE A 1 101 ? -14.814 23.163 10.977 1.00 63.69 101 ILE A N 1
ATOM 790 C CA . ILE A 1 101 ? -14.198 22.306 9.969 1.00 63.69 101 ILE A CA 1
ATOM 791 C C . ILE A 1 101 ? -15.020 21.016 9.983 1.00 63.69 101 ILE A C 1
ATOM 793 O O . ILE A 1 101 ? -14.956 20.285 10.975 1.00 63.69 101 ILE A O 1
ATOM 797 N N . PRO A 1 102 ? -15.798 20.707 8.927 1.00 68.62 102 PRO A N 1
ATOM 798 C CA . PRO A 1 102 ? -16.704 19.570 8.964 1.00 68.62 102 PRO A CA 1
ATOM 799 C C . PRO A 1 102 ? -15.880 18.298 9.163 1.00 68.62 102 PRO A C 1
ATOM 801 O O . PRO A 1 102 ? -15.006 17.983 8.345 1.00 68.62 102 PRO A O 1
ATOM 804 N N . LYS A 1 103 ? -16.124 17.600 10.282 1.00 65.94 103 LYS A N 1
ATOM 805 C CA . LYS A 1 103 ? -15.329 16.449 10.733 1.00 65.94 103 LYS A CA 1
ATOM 806 C C . LYS A 1 103 ? -15.348 15.371 9.646 1.00 65.94 103 LYS A C 1
ATOM 808 O O . LYS A 1 103 ? -16.341 14.671 9.462 1.00 65.94 103 LYS A O 1
ATOM 813 N N . ARG A 1 104 ? -14.258 15.285 8.874 1.00 76.19 104 ARG A N 1
ATOM 814 C CA . ARG A 1 104 ? -14.200 14.479 7.647 1.00 76.19 104 ARG A CA 1
ATOM 815 C C . ARG A 1 104 ? -14.390 12.998 7.971 1.00 76.19 104 ARG A C 1
ATOM 817 O O . ARG A 1 104 ? -13.513 12.373 8.553 1.00 76.19 104 ARG A O 1
ATOM 824 N N . GLN A 1 105 ? -15.519 12.444 7.535 1.00 84.75 105 GLN A N 1
ATOM 825 C CA . GLN A 1 105 ? -15.870 11.032 7.728 1.00 84.75 105 GLN A CA 1
ATOM 826 C C . GLN A 1 105 ? -14.902 10.076 7.006 1.00 84.75 105 GLN A C 1
ATOM 828 O O . GLN A 1 105 ? -14.659 8.969 7.477 1.00 84.75 105 GLN A O 1
ATOM 833 N N . LYS A 1 106 ? -14.326 10.501 5.870 1.00 92.25 106 LYS A N 1
ATOM 834 C CA . LYS A 1 106 ? -13.286 9.757 5.142 1.00 92.25 106 LYS A CA 1
ATOM 835 C C . LYS A 1 106 ? -11.891 10.267 5.510 1.00 92.25 106 LYS A C 1
ATOM 837 O O . LYS A 1 106 ? -11.603 11.455 5.365 1.00 92.25 106 LYS A O 1
ATOM 842 N N . VAL A 1 107 ? -11.014 9.342 5.898 1.00 94.75 107 VAL A N 1
ATOM 843 C CA . VAL A 1 107 ? -9.596 9.579 6.215 1.00 94.75 107 VAL A CA 1
ATOM 844 C C . VAL A 1 107 ? -8.717 8.987 5.112 1.00 94.75 107 VAL A C 1
ATOM 846 O O . VAL A 1 107 ? -9.033 7.936 4.560 1.00 94.75 107 VAL A O 1
ATOM 849 N N . GLN A 1 108 ? -7.606 9.652 4.781 1.00 95.00 108 GLN A N 1
ATOM 850 C CA . GLN A 1 108 ? -6.705 9.242 3.700 1.00 95.00 108 GLN A CA 1
ATOM 851 C C . GLN A 1 108 ? -5.281 8.975 4.213 1.00 95.00 108 GLN A C 1
ATOM 853 O O . GLN A 1 108 ? -4.737 9.734 5.014 1.00 95.00 108 GLN A O 1
ATOM 858 N N . ALA A 1 109 ? -4.638 7.932 3.681 1.00 97.25 109 ALA A N 1
ATOM 859 C CA . ALA A 1 109 ? -3.196 7.710 3.783 1.00 97.25 109 ALA A CA 1
ATOM 860 C C . ALA A 1 109 ? -2.631 7.337 2.403 1.00 97.25 109 ALA A C 1
ATOM 862 O O . ALA A 1 109 ? -3.261 6.596 1.650 1.00 97.25 109 ALA A O 1
ATOM 863 N N . VAL A 1 110 ? -1.446 7.852 2.051 1.00 97.31 110 VAL A N 1
ATOM 864 C CA . VAL A 1 110 ? -0.822 7.627 0.733 1.00 97.31 110 VAL A CA 1
ATOM 865 C C . VAL A 1 110 ? 0.678 7.380 0.882 1.00 97.31 110 VAL A C 1
ATOM 867 O O . VAL A 1 110 ? 1.436 8.293 1.205 1.00 97.31 110 VAL A O 1
ATOM 870 N N . LEU A 1 111 ? 1.131 6.165 0.560 1.00 97.56 111 LEU A N 1
ATOM 871 C CA . LEU A 1 111 ? 2.557 5.856 0.432 1.00 97.56 111 LEU A CA 1
ATOM 872 C C . LEU A 1 111 ? 3.036 6.153 -0.996 1.00 97.56 111 LEU A C 1
ATOM 874 O O . LEU A 1 111 ? 2.675 5.466 -1.952 1.00 97.56 111 LEU A O 1
ATOM 878 N N . LYS A 1 112 ? 3.871 7.184 -1.141 1.00 96.44 112 LYS A N 1
ATOM 879 C CA . LYS A 1 112 ? 4.485 7.576 -2.420 1.00 96.44 112 LYS A CA 1
ATOM 880 C C . LYS A 1 112 ? 5.743 6.735 -2.710 1.00 96.44 112 LYS A C 1
ATOM 882 O O . LYS A 1 112 ? 6.300 6.090 -1.827 1.00 96.44 112 LYS A O 1
ATOM 887 N N . SER A 1 113 ? 6.209 6.751 -3.962 1.00 95.50 113 SER A N 1
ATOM 888 C CA . SER A 1 113 ? 7.505 6.179 -4.393 1.00 95.50 113 SER A CA 1
ATOM 889 C C . SER A 1 113 ? 7.718 4.661 -4.199 1.00 95.50 113 SER A C 1
ATOM 891 O O . SER A 1 113 ? 8.864 4.198 -4.212 1.00 95.50 113 SER A O 1
ATOM 893 N N . ILE A 1 114 ? 6.642 3.869 -4.090 1.00 96.12 114 ILE A N 1
ATOM 894 C CA . ILE A 1 114 ? 6.690 2.400 -3.952 1.00 96.12 114 ILE A CA 1
ATOM 895 C C . ILE A 1 114 ? 7.462 1.759 -5.121 1.00 96.12 114 ILE A C 1
ATOM 897 O O . ILE A 1 114 ? 7.112 1.928 -6.287 1.00 96.12 114 ILE A O 1
ATOM 901 N N . LYS A 1 115 ? 8.496 0.964 -4.817 1.00 94.56 115 LYS A N 1
ATOM 902 C CA . LYS A 1 115 ? 9.348 0.280 -5.812 1.00 94.56 115 LYS A CA 1
ATOM 903 C C . LYS A 1 115 ? 8.776 -1.080 -6.251 1.00 94.56 115 LYS A C 1
ATOM 905 O O . LYS A 1 115 ? 9.476 -2.090 -6.257 1.00 94.56 115 LYS A O 1
ATOM 910 N N . GLN A 1 116 ? 7.489 -1.118 -6.597 1.00 96.12 116 GLN A N 1
ATOM 911 C CA . GLN A 1 116 ? 6.779 -2.306 -7.093 1.00 96.12 116 GLN A CA 1
ATOM 912 C C . GLN A 1 116 ? 5.884 -1.928 -8.284 1.00 96.12 116 GLN A C 1
ATOM 914 O O . GLN A 1 116 ? 5.446 -0.788 -8.405 1.00 96.12 116 GLN A O 1
ATOM 919 N N . SER A 1 117 ? 5.603 -2.882 -9.179 1.00 96.12 117 SER A N 1
ATOM 920 C CA . SER A 1 117 ? 4.708 -2.645 -10.322 1.00 96.12 117 SER A CA 1
ATOM 921 C C . SER A 1 117 ? 3.266 -2.398 -9.845 1.00 96.12 117 SER A C 1
ATOM 923 O O . SER A 1 117 ? 2.757 -3.239 -9.095 1.00 96.12 117 SER A O 1
ATOM 925 N N . PRO A 1 118 ? 2.569 -1.339 -10.314 1.00 97.50 118 PRO A N 1
ATOM 926 C CA . PRO A 1 118 ? 1.199 -1.034 -9.899 1.00 97.50 118 PRO A CA 1
ATOM 927 C C . PRO A 1 118 ? 0.234 -2.214 -10.045 1.00 97.50 118 PRO A C 1
ATOM 929 O O . PRO A 1 118 ? -0.537 -2.474 -9.129 1.00 97.50 118 PRO A O 1
ATOM 932 N N . LYS A 1 119 ? 0.340 -3.009 -11.125 1.00 97.62 119 LYS A N 1
ATOM 933 C CA . LYS A 1 119 ? -0.496 -4.209 -11.328 1.00 97.62 119 LYS A CA 1
ATOM 934 C C . LYS A 1 119 ? -0.336 -5.243 -10.200 1.00 97.62 119 LYS A C 1
ATOM 936 O O . LYS A 1 119 ? -1.321 -5.844 -9.786 1.00 97.62 119 LYS A O 1
ATOM 941 N N . LYS A 1 120 ? 0.884 -5.427 -9.671 1.00 97.38 120 LYS A N 1
ATOM 942 C CA . LYS A 1 120 ? 1.170 -6.393 -8.590 1.00 97.38 120 LYS A CA 1
ATOM 943 C C . LYS A 1 120 ? 0.677 -5.918 -7.219 1.00 97.38 120 LYS A C 1
ATOM 945 O O . LYS A 1 120 ? 0.331 -6.755 -6.395 1.00 97.38 120 LYS A O 1
ATOM 950 N N . VAL A 1 121 ? 0.635 -4.604 -6.981 1.00 98.19 121 VAL A N 1
ATOM 951 C CA . VAL A 1 121 ? 0.089 -4.030 -5.737 1.00 98.19 121 VAL A CA 1
ATOM 952 C C . VAL A 1 121 ? -1.436 -3.926 -5.812 1.00 98.19 121 VAL A C 1
ATOM 954 O O . VAL A 1 121 ? -2.107 -4.277 -4.850 1.00 98.19 121 VAL A O 1
ATOM 957 N N . ASN A 1 122 ? -1.999 -3.545 -6.966 1.00 98.12 122 ASN A N 1
ATOM 958 C CA . ASN A 1 122 ? -3.447 -3.433 -7.172 1.00 98.12 122 ASN A CA 1
ATOM 959 C C . ASN A 1 122 ? -4.189 -4.766 -6.977 1.00 98.12 122 ASN A C 1
ATOM 961 O O . ASN A 1 122 ? -5.321 -4.746 -6.518 1.00 98.12 122 ASN A O 1
ATOM 965 N N . LEU A 1 123 ? -3.554 -5.909 -7.269 1.00 97.88 123 LEU A N 1
ATOM 966 C CA . LEU A 1 123 ? -4.105 -7.238 -6.969 1.00 97.88 123 LEU A CA 1
ATOM 967 C C . LEU A 1 123 ? -4.392 -7.400 -5.467 1.00 97.88 123 LEU A C 1
ATOM 969 O O . LEU A 1 123 ? -5.486 -7.800 -5.088 1.00 97.88 123 LEU A O 1
ATOM 973 N N . VAL A 1 124 ? -3.431 -7.039 -4.610 1.00 98.19 124 VAL A N 1
ATOM 974 C CA . VAL A 1 124 ? -3.586 -7.134 -3.149 1.00 98.19 124 VAL A CA 1
ATOM 975 C C . VAL A 1 124 ? -4.469 -6.005 -2.608 1.00 98.19 124 VAL A C 1
ATOM 977 O O . VAL A 1 124 ? -5.284 -6.238 -1.726 1.00 98.19 124 VAL A O 1
ATOM 980 N N . ALA A 1 125 ? -4.373 -4.798 -3.173 1.00 97.94 125 ALA A N 1
ATOM 981 C CA . ALA A 1 125 ? -5.236 -3.680 -2.798 1.00 97.94 125 ALA A CA 1
ATOM 982 C C . ALA A 1 125 ? -6.714 -3.926 -3.150 1.00 97.94 125 ALA A C 1
ATOM 984 O O . ALA A 1 125 ? -7.580 -3.432 -2.443 1.00 97.94 125 ALA A O 1
ATOM 985 N N . ALA A 1 126 ? -7.015 -4.681 -4.214 1.00 97.81 126 ALA A N 1
ATOM 986 C CA . ALA A 1 126 ? -8.380 -5.067 -4.567 1.00 97.81 126 ALA A CA 1
ATOM 987 C C . ALA A 1 126 ? -8.985 -6.071 -3.575 1.00 97.81 126 ALA A C 1
ATOM 989 O O . ALA A 1 126 ? -10.160 -5.948 -3.252 1.00 97.81 126 ALA A O 1
ATOM 990 N N . LEU A 1 127 ? -8.175 -7.004 -3.063 1.00 97.38 127 LEU A N 1
ATOM 991 C CA . LEU A 1 127 ? -8.591 -8.029 -2.099 1.00 97.38 127 LEU A CA 1
ATOM 992 C C . LEU A 1 127 ? -9.063 -7.442 -0.757 1.00 97.38 127 LEU A C 1
ATOM 994 O O . LEU A 1 127 ? -9.903 -8.049 -0.110 1.00 97.38 127 LEU A O 1
ATOM 998 N N . VAL A 1 128 ? -8.557 -6.269 -0.359 1.00 98.06 128 VAL A N 1
ATOM 999 C CA . VAL A 1 128 ? -8.906 -5.607 0.915 1.00 98.06 128 VAL A CA 1
ATOM 1000 C C . VAL A 1 128 ? -9.933 -4.473 0.792 1.00 98.06 128 VAL A C 1
ATOM 1002 O O . VAL A 1 128 ? -10.172 -3.767 1.767 1.00 98.06 128 VAL A O 1
ATOM 1005 N N . ARG A 1 129 ? -10.548 -4.258 -0.380 1.00 98.00 129 ARG A N 1
ATOM 1006 C CA . ARG A 1 129 ? -11.622 -3.253 -0.538 1.00 98.00 129 ARG A CA 1
ATOM 1007 C C . ARG A 1 129 ? -12.905 -3.740 0.132 1.00 98.00 129 ARG A C 1
ATOM 1009 O O . ARG A 1 129 ? -13.291 -4.887 -0.051 1.00 98.00 129 ARG A O 1
ATOM 1016 N N . GLY A 1 130 ? -13.570 -2.861 0.876 1.00 97.06 130 GLY A N 1
ATOM 1017 C CA . GLY A 1 130 ? -14.826 -3.159 1.574 1.00 97.06 130 GLY A CA 1
ATOM 1018 C C . GLY A 1 130 ? -14.684 -3.989 2.857 1.00 97.06 130 GLY A C 1
ATOM 1019 O O . GLY A 1 130 ? -15.657 -4.110 3.592 1.00 97.06 130 GLY A O 1
ATOM 1020 N N . MET A 1 131 ? -13.494 -4.517 3.168 1.00 97.75 131 MET A N 1
ATOM 1021 C CA . MET A 1 131 ? -13.226 -5.205 4.438 1.00 97.75 131 MET A CA 1
ATOM 1022 C C . MET A 1 131 ? -13.196 -4.218 5.618 1.00 97.75 131 MET A C 1
ATOM 1024 O O . MET A 1 131 ? -12.880 -3.033 5.439 1.00 97.75 131 MET A O 1
ATOM 1028 N N . ARG A 1 132 ? -13.440 -4.708 6.843 1.00 98.00 132 ARG A N 1
ATOM 1029 C CA . ARG A 1 132 ? -13.064 -3.964 8.057 1.00 98.00 132 ARG A CA 1
ATOM 1030 C C . ARG A 1 132 ? -11.543 -3.827 8.114 1.00 98.00 132 ARG A C 1
ATOM 1032 O O . ARG A 1 132 ? -10.809 -4.649 7.560 1.00 98.00 132 ARG A O 1
ATOM 1039 N N . VAL A 1 133 ? -11.055 -2.788 8.787 1.00 98.06 133 VAL A N 1
ATOM 1040 C CA . VAL A 1 133 ? -9.610 -2.538 8.908 1.00 98.06 133 VAL A CA 1
ATOM 1041 C C . VAL A 1 133 ? -8.887 -3.683 9.625 1.00 98.06 133 VAL A C 1
ATOM 1043 O O . VAL A 1 133 ? -7.766 -4.009 9.245 1.00 98.06 133 VAL A O 1
ATOM 1046 N N . GLU A 1 134 ? -9.520 -4.326 10.605 1.00 97.12 134 GLU A N 1
ATOM 1047 C CA . GLU A 1 134 ? -8.919 -5.434 11.358 1.00 97.12 134 GLU A CA 1
ATOM 1048 C C . GLU A 1 134 ? -8.790 -6.705 10.513 1.00 97.12 134 GLU A C 1
ATOM 1050 O O . GLU A 1 134 ? -7.676 -7.198 10.318 1.00 97.12 134 GLU A O 1
ATOM 1055 N N . ASP A 1 135 ? -9.895 -7.155 9.906 1.00 97.94 135 ASP A N 1
ATOM 1056 C CA . ASP A 1 135 ? -9.926 -8.280 8.962 1.00 97.94 135 ASP A CA 1
ATOM 1057 C C . ASP A 1 135 ? -8.882 -8.099 7.847 1.00 97.94 135 ASP A C 1
ATOM 1059 O O . ASP A 1 135 ? -8.147 -9.027 7.502 1.00 97.94 135 ASP A O 1
ATOM 1063 N N . ALA A 1 136 ? -8.774 -6.880 7.303 1.00 98.31 136 ALA A N 1
ATOM 1064 C CA . ALA A 1 136 ? -7.793 -6.540 6.279 1.00 98.31 136 ALA A CA 1
ATOM 1065 C C . ALA A 1 136 ? -6.346 -6.648 6.791 1.00 98.31 136 ALA A C 1
ATOM 1067 O O . ALA A 1 136 ? -5.480 -7.130 6.060 1.00 98.31 136 ALA A O 1
ATOM 1068 N N . LEU A 1 137 ? -6.055 -6.221 8.025 1.00 98.06 137 LEU A N 1
ATOM 1069 C CA . LEU A 1 137 ? -4.716 -6.335 8.616 1.00 98.06 137 LEU A CA 1
ATOM 1070 C C . LEU A 1 137 ? -4.327 -7.804 8.847 1.00 98.06 137 LEU A C 1
ATOM 1072 O O . LEU A 1 137 ? -3.211 -8.179 8.479 1.00 98.06 137 LEU A O 1
ATOM 1076 N N . ILE A 1 138 ? -5.238 -8.632 9.370 1.00 98.25 138 ILE A N 1
ATOM 1077 C CA . ILE A 1 138 ? -5.029 -10.079 9.577 1.00 98.25 138 ILE A CA 1
ATOM 1078 C C . ILE A 1 138 ? -4.797 -10.778 8.231 1.00 98.25 138 ILE A C 1
ATOM 1080 O O . ILE A 1 138 ? -3.780 -11.447 8.029 1.00 98.25 138 ILE A O 1
ATOM 1084 N N . GLN A 1 139 ? -5.689 -10.558 7.264 1.00 98.38 139 GLN A N 1
ATOM 1085 C CA . GLN A 1 139 ? -5.596 -11.163 5.936 1.00 98.38 139 GLN A CA 1
ATOM 1086 C C . GLN A 1 139 ? -4.284 -10.784 5.227 1.00 98.38 139 GLN A C 1
ATOM 1088 O O . GLN A 1 139 ? -3.635 -11.628 4.603 1.00 98.38 139 GLN A O 1
ATOM 1093 N N . LEU A 1 140 ? -3.825 -9.536 5.371 1.00 98.25 140 LEU A N 1
ATOM 1094 C CA . LEU A 1 140 ? -2.547 -9.092 4.808 1.00 98.25 140 LEU A CA 1
ATOM 1095 C C . LEU A 1 140 ? -1.324 -9.749 5.464 1.00 98.25 140 LEU A C 1
ATOM 1097 O O . LEU A 1 140 ? -0.334 -9.960 4.762 1.00 98.25 140 LEU A O 1
ATOM 1101 N N . GLN A 1 141 ? -1.375 -10.100 6.753 1.00 97.94 141 GLN A N 1
ATOM 1102 C CA . GLN A 1 141 ? -0.295 -10.842 7.419 1.00 97.94 141 GLN A CA 1
ATOM 1103 C C . GLN A 1 141 ? -0.163 -12.273 6.869 1.00 97.94 141 GLN A C 1
ATOM 1105 O O . GLN A 1 141 ? 0.955 -12.739 6.656 1.00 97.94 141 GLN A O 1
ATOM 1110 N N . VAL A 1 142 ? -1.284 -12.943 6.575 1.00 98.12 142 VAL A N 1
ATOM 1111 C CA . VAL A 1 142 ? -1.301 -14.322 6.044 1.00 98.12 142 VAL A CA 1
ATOM 1112 C C . VAL A 1 142 ? -0.968 -14.378 4.541 1.00 98.12 142 VAL A C 1
ATOM 1114 O O . VAL A 1 142 ? -0.405 -15.360 4.052 1.00 98.12 142 VAL A O 1
ATOM 1117 N N . THR A 1 143 ? -1.275 -13.332 3.762 1.00 97.94 143 THR A N 1
ATOM 1118 C CA . THR A 1 143 ? -1.057 -13.369 2.301 1.00 97.94 143 THR A CA 1
ATOM 1119 C C . THR A 1 143 ? 0.423 -13.386 1.874 1.00 97.94 143 THR A C 1
ATOM 1121 O O . THR A 1 143 ? 1.140 -12.391 1.943 1.00 97.94 143 THR A O 1
ATOM 1124 N N . VAL A 1 144 ? 0.843 -14.488 1.241 1.00 97.69 144 VAL A N 1
ATOM 1125 C CA . VAL A 1 144 ? 2.211 -14.761 0.728 1.00 97.69 144 VAL A CA 1
ATOM 1126 C C . VAL A 1 144 ? 2.741 -13.733 -0.305 1.00 97.69 144 VAL A C 1
ATOM 1128 O O . VAL A 1 144 ? 3.911 -13.740 -0.692 1.00 97.69 144 VAL A O 1
ATOM 1131 N N . LYS A 1 145 ? 1.909 -12.818 -0.820 1.00 97.88 145 LYS A N 1
ATOM 1132 C CA . LYS A 1 145 ? 2.327 -11.847 -1.848 1.00 97.88 145 LYS A CA 1
ATOM 1133 C C . LYS A 1 145 ? 3.109 -10.695 -1.202 1.00 97.88 145 LYS A C 1
ATOM 1135 O O . LYS A 1 145 ? 2.528 -9.900 -0.481 1.00 97.88 145 LYS A O 1
ATOM 1140 N N . ARG A 1 146 ? 4.379 -10.473 -1.581 1.00 96.94 146 ARG A N 1
ATOM 1141 C CA . ARG A 1 146 ? 5.240 -9.360 -1.084 1.00 96.94 146 ARG A CA 1
ATOM 1142 C C . ARG A 1 146 ? 4.603 -7.950 -1.102 1.00 96.94 146 ARG A C 1
ATOM 1144 O O . ARG A 1 146 ? 5.062 -7.067 -0.387 1.00 96.94 146 ARG A O 1
ATOM 1151 N N . ALA A 1 147 ? 3.586 -7.692 -1.926 1.00 97.62 147 ALA A N 1
ATOM 1152 C CA . ALA A 1 147 ? 2.849 -6.421 -1.899 1.00 97.62 147 ALA A CA 1
ATOM 1153 C C . ALA A 1 147 ? 1.954 -6.249 -0.650 1.00 97.62 147 ALA A C 1
ATOM 1155 O O . ALA A 1 147 ? 1.620 -5.125 -0.296 1.00 97.62 147 ALA A O 1
ATOM 1156 N N . ALA A 1 148 ? 1.611 -7.323 0.062 1.00 98.19 148 ALA A N 1
ATOM 1157 C CA . ALA A 1 148 ? 0.845 -7.247 1.300 1.00 98.19 148 ALA A CA 1
ATOM 1158 C C . ALA A 1 148 ? 1.568 -6.430 2.376 1.00 98.19 148 ALA A C 1
ATOM 1160 O O . ALA A 1 148 ? 0.964 -5.555 2.982 1.00 98.19 148 ALA A O 1
ATOM 1161 N N . GLN A 1 149 ? 2.890 -6.587 2.508 1.00 97.75 149 GLN A N 1
ATOM 1162 C CA . GLN A 1 149 ? 3.719 -5.781 3.414 1.00 97.75 149 GLN A CA 1
ATOM 1163 C C . GLN A 1 149 ? 3.659 -4.269 3.116 1.00 97.75 149 GLN A C 1
ATOM 1165 O O . GLN A 1 149 ? 3.783 -3.457 4.033 1.00 97.75 149 GLN A O 1
ATOM 1170 N N . THR A 1 150 ? 3.482 -3.858 1.851 1.00 97.81 150 THR A N 1
ATOM 1171 C CA . THR A 1 150 ? 3.358 -2.433 1.497 1.00 97.81 150 THR A CA 1
ATOM 1172 C C . THR A 1 150 ? 1.935 -1.914 1.698 1.00 97.81 150 THR A C 1
ATOM 1174 O O . THR A 1 150 ? 1.789 -0.790 2.175 1.00 97.81 150 THR A O 1
ATOM 1177 N N . VAL A 1 151 ? 0.900 -2.723 1.441 1.00 98.25 151 VAL A N 1
ATOM 1178 C CA . VAL A 1 151 ? -0.504 -2.369 1.735 1.00 98.25 151 VAL A CA 1
ATOM 1179 C C . VAL A 1 151 ? -0.772 -2.322 3.248 1.00 98.25 151 VAL A C 1
ATOM 1181 O O . VAL A 1 151 ? -1.336 -1.343 3.730 1.00 98.25 151 VAL A O 1
ATOM 1184 N N . TYR A 1 152 ? -0.283 -3.301 4.016 1.00 98.44 152 TYR A N 1
ATOM 1185 C CA . TYR A 1 152 ? -0.403 -3.379 5.479 1.00 98.44 152 TYR A CA 1
ATOM 1186 C C . TYR A 1 152 ? 0.107 -2.105 6.159 1.00 98.44 152 TYR A C 1
ATOM 1188 O O . TYR A 1 152 ? -0.587 -1.505 6.976 1.00 98.44 152 TYR A O 1
ATOM 1196 N N . ARG A 1 153 ? 1.290 -1.621 5.754 1.00 97.94 153 ARG A N 1
ATOM 1197 C CA . ARG A 1 153 ? 1.866 -0.368 6.270 1.00 97.94 153 ARG A CA 1
ATOM 1198 C C . ARG A 1 153 ? 1.005 0.863 5.965 1.00 97.94 153 ARG A C 1
ATOM 1200 O O . ARG A 1 153 ? 0.999 1.790 6.768 1.00 97.94 153 ARG A O 1
ATOM 1207 N N . VAL A 1 154 ? 0.291 0.883 4.836 1.00 98.19 154 VAL A N 1
ATOM 1208 C CA . VAL A 1 154 ? -0.631 1.979 4.486 1.00 98.19 154 VAL A CA 1
ATOM 1209 C C . VAL A 1 154 ? -1.909 1.907 5.316 1.00 98.19 154 VAL A C 1
ATOM 1211 O O . VAL A 1 154 ? -2.314 2.931 5.855 1.00 98.19 154 VAL A O 1
ATOM 1214 N N . ILE A 1 155 ? -2.510 0.725 5.476 1.00 98.06 155 ILE A N 1
ATOM 1215 C CA . ILE A 1 155 ? -3.731 0.551 6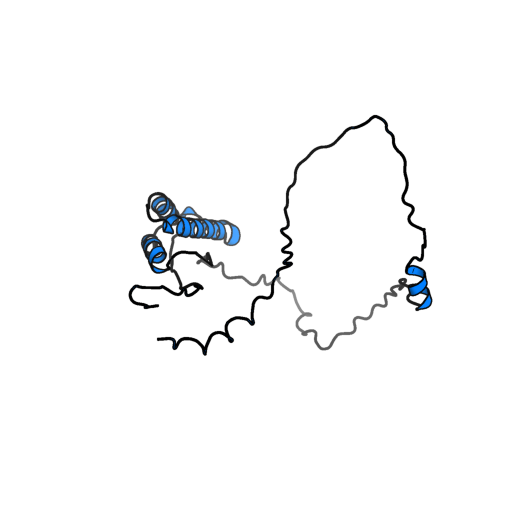.283 1.00 98.06 155 ILE A CA 1
ATOM 1216 C C . ILE A 1 155 ? -3.447 0.816 7.767 1.00 98.06 155 ILE A C 1
ATOM 1218 O O . ILE A 1 155 ? -4.210 1.526 8.417 1.00 98.06 155 ILE A O 1
ATOM 1222 N N . HIS A 1 156 ? -2.308 0.356 8.292 1.00 97.88 156 HIS A N 1
ATOM 1223 C CA . HIS A 1 156 ? -1.901 0.652 9.666 1.00 97.88 156 HIS A CA 1
ATOM 1224 C C . HIS A 1 156 ? -1.702 2.162 9.904 1.00 97.88 156 HIS A C 1
ATOM 1226 O O . HIS A 1 156 ? -2.122 2.690 10.932 1.00 97.88 156 HIS A O 1
ATOM 1232 N N . ALA A 1 157 ? -1.111 2.877 8.939 1.00 97.88 157 ALA A N 1
ATOM 1233 C CA . ALA A 1 157 ? -0.990 4.335 8.994 1.00 97.88 157 ALA A CA 1
ATOM 1234 C C . ALA A 1 157 ? -2.346 5.050 8.829 1.00 97.88 157 ALA A C 1
ATOM 1236 O O . ALA A 1 157 ? -2.580 6.063 9.480 1.00 97.88 157 ALA A O 1
ATOM 1237 N N . ALA A 1 158 ? -3.261 4.518 8.010 1.00 97.38 158 ALA A N 1
ATOM 1238 C CA . ALA A 1 158 ? -4.621 5.041 7.878 1.00 97.38 158 ALA A CA 1
ATOM 1239 C C . ALA A 1 158 ? -5.403 4.920 9.196 1.00 97.38 158 ALA A C 1
ATOM 1241 O O . ALA A 1 158 ? -6.017 5.898 9.618 1.00 97.38 158 ALA A O 1
ATOM 1242 N N . ARG A 1 159 ? -5.309 3.768 9.880 1.00 97.44 159 ARG A N 1
ATOM 1243 C CA . ARG A 1 159 ? -5.877 3.548 11.221 1.00 97.44 159 ARG A CA 1
ATOM 1244 C C . ARG A 1 159 ? -5.333 4.563 12.227 1.00 97.44 159 ARG A C 1
ATOM 1246 O O . ARG A 1 159 ? -6.119 5.234 12.883 1.00 97.44 159 ARG A O 1
ATOM 1253 N N . ALA A 1 160 ? -4.010 4.728 12.294 1.00 96.94 160 ALA A N 1
ATOM 1254 C CA . ALA A 1 160 ? -3.373 5.686 13.202 1.00 96.94 160 ALA A CA 1
ATOM 1255 C C . ALA A 1 160 ? -3.773 7.148 12.911 1.00 96.94 160 ALA A C 1
ATOM 1257 O O . ALA A 1 160 ? -4.038 7.908 13.837 1.00 96.94 160 ALA A O 1
ATOM 1258 N N . ASN A 1 161 ? -3.883 7.539 11.636 1.00 96.19 161 ASN A N 1
ATOM 1259 C CA . ASN A 1 161 ? -4.38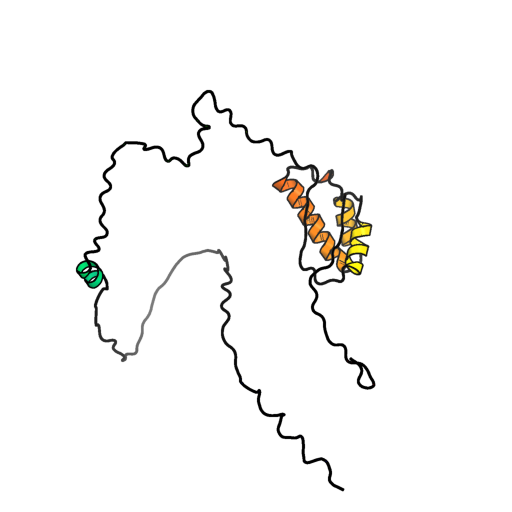1 8.865 11.259 1.00 96.19 161 ASN A CA 1
ATOM 1260 C C . ASN A 1 161 ? -5.855 9.061 11.659 1.00 96.19 161 ASN A C 1
ATOM 1262 O O . ASN A 1 161 ? -6.233 10.158 12.067 1.00 96.19 161 ASN A O 1
ATOM 1266 N N . ALA A 1 162 ? -6.686 8.023 11.529 1.00 95.94 162 ALA A N 1
ATOM 1267 C CA . ALA A 1 162 ? -8.108 8.076 11.851 1.00 95.94 162 ALA A CA 1
ATOM 1268 C C . ALA A 1 162 ? -8.366 8.195 13.361 1.00 95.94 162 ALA A C 1
ATOM 1270 O O . ALA A 1 162 ? -9.196 9.009 13.767 1.00 95.94 162 ALA A O 1
ATOM 1271 N N . THR A 1 163 ? -7.624 7.458 14.190 1.00 95.56 163 THR A N 1
ATOM 1272 C CA . THR A 1 163 ? -7.730 7.578 15.650 1.00 95.56 163 THR A CA 1
ATOM 1273 C C . THR A 1 163 ? -7.134 8.898 16.142 1.00 95.56 163 THR A C 1
ATOM 1275 O O . THR A 1 163 ? -7.839 9.684 16.768 1.00 95.56 163 THR A O 1
ATOM 1278 N N . HIS A 1 164 ? -5.873 9.195 15.807 1.00 94.81 164 HIS A N 1
ATOM 1279 C CA . HIS A 1 164 ? -5.139 10.329 16.379 1.00 94.81 164 HIS A CA 1
ATOM 1280 C C . HIS A 1 164 ? -5.602 11.697 15.854 1.00 94.81 164 HIS A C 1
ATOM 1282 O O . HIS A 1 164 ? -5.863 12.603 16.637 1.00 94.81 164 HIS A O 1
ATOM 1288 N N . ASN A 1 165 ? -5.718 11.868 14.531 1.00 93.19 165 ASN A N 1
ATOM 1289 C CA . ASN A 1 165 ? -5.976 13.189 13.933 1.00 93.19 165 ASN A CA 1
ATOM 1290 C C . ASN A 1 165 ? -7.468 13.476 13.725 1.00 93.19 165 ASN A C 1
ATOM 1292 O O . ASN A 1 165 ? -7.849 14.624 13.501 1.00 93.19 165 ASN A O 1
ATOM 1296 N N . HIS A 1 166 ? -8.305 12.436 13.738 1.00 91.06 166 HIS A N 1
ATOM 1297 C CA . HIS A 1 166 ? -9.733 12.556 13.455 1.00 91.06 166 HIS A CA 1
ATOM 1298 C C . HIS A 1 166 ? -10.634 12.034 14.576 1.00 91.06 166 HIS A C 1
ATOM 1300 O O . HIS A 1 166 ? -11.843 12.223 14.471 1.00 91.06 166 HIS A O 1
ATOM 1306 N N . GLY A 1 167 ? -10.104 11.426 15.646 1.00 91.56 167 GLY A N 1
ATOM 1307 C CA . GLY A 1 167 ? -10.918 10.925 16.758 1.00 91.56 167 GLY A CA 1
ATOM 1308 C C . GLY A 1 167 ? -12.058 10.031 16.270 1.00 91.56 167 GLY A C 1
ATOM 1309 O O . GLY A 1 167 ? -13.228 10.322 16.546 1.00 91.56 167 GLY A O 1
ATOM 1310 N N . LEU A 1 168 ? -11.721 9.041 15.439 1.00 93.75 168 LEU A N 1
ATOM 1311 C CA . LEU A 1 168 ? -12.627 7.998 14.963 1.00 93.75 168 LEU A CA 1
ATOM 1312 C C . LEU A 1 168 ? -12.342 6.688 15.704 1.00 93.75 168 LEU A C 1
ATOM 1314 O O . LEU A 1 168 ? -11.186 6.346 15.947 1.00 93.75 168 LEU A O 1
ATOM 1318 N N . ASP A 1 169 ? -13.412 5.967 16.025 1.00 94.62 169 ASP A N 1
ATOM 1319 C CA . ASP A 1 169 ? -13.383 4.645 16.653 1.00 94.62 169 ASP A CA 1
ATOM 1320 C C . ASP A 1 169 ? -12.675 3.629 15.722 1.00 94.62 169 ASP A C 1
ATOM 1322 O O . ASP A 1 169 ? -13.146 3.444 14.592 1.00 94.62 169 ASP A O 1
ATOM 1326 N N . PRO A 1 170 ? -11.546 3.010 16.136 1.00 93.56 170 PRO A N 1
ATOM 1327 C CA . PRO A 1 170 ? -10.762 2.112 15.286 1.00 93.56 170 PRO A CA 1
ATOM 1328 C C . PRO A 1 170 ? -11.534 0.861 14.850 1.00 93.56 170 PRO A C 1
ATOM 1330 O O . PRO A 1 170 ? -11.352 0.409 13.715 1.00 93.56 170 PRO A O 1
ATOM 1333 N N . ASP A 1 171 ? -12.420 0.351 15.702 1.00 94.38 171 ASP A N 1
ATOM 1334 C CA . ASP A 1 171 ? -13.095 -0.943 15.543 1.00 94.38 171 ASP A CA 1
ATOM 1335 C C . ASP A 1 171 ? -14.227 -0.854 14.499 1.00 94.38 171 ASP A C 1
ATOM 1337 O O . ASP A 1 171 ? -14.671 -1.849 13.915 1.00 94.38 171 ASP A O 1
ATOM 1341 N N . ARG A 1 172 ? -14.676 0.379 14.218 1.00 94.88 172 ARG A N 1
ATOM 1342 C CA . ARG A 1 172 ? -15.693 0.711 13.206 1.00 94.88 172 ARG A CA 1
ATOM 1343 C C . ARG A 1 172 ? -15.099 1.114 11.853 1.00 94.88 172 ARG A C 1
ATOM 1345 O O . ARG A 1 172 ? -15.855 1.443 10.937 1.00 94.88 172 ARG A O 1
ATOM 1352 N N . LEU A 1 173 ? -13.772 1.121 11.695 1.00 96.25 173 LEU A N 1
ATOM 1353 C CA . LEU A 1 173 ? -13.136 1.534 10.441 1.00 96.25 173 LEU A CA 1
ATOM 1354 C C . LEU A 1 173 ? -13.254 0.456 9.352 1.00 96.25 173 LEU A C 1
ATOM 1356 O O . LEU A 1 173 ? -12.928 -0.714 9.557 1.00 96.25 173 LEU A O 1
ATOM 1360 N N . LEU A 1 174 ? -13.631 0.885 8.144 1.00 97.31 174 LEU A N 1
ATOM 1361 C CA . LEU A 1 174 ? -13.726 0.043 6.949 1.00 97.31 174 LEU A CA 1
ATOM 1362 C C . LEU A 1 174 ? -12.910 0.622 5.784 1.00 97.31 174 LEU A C 1
ATOM 1364 O O . LEU A 1 174 ? -12.790 1.840 5.622 1.00 97.31 174 LEU A O 1
ATOM 1368 N N . VAL A 1 175 ? -12.349 -0.251 4.949 1.00 97.88 175 VAL A N 1
ATOM 1369 C CA . VAL A 1 175 ? -11.490 0.125 3.817 1.00 97.88 175 VAL A CA 1
ATOM 1370 C C . VAL A 1 175 ? -12.357 0.471 2.602 1.00 97.88 175 VAL A C 1
ATOM 1372 O O . VAL A 1 175 ? -12.503 -0.318 1.668 1.00 97.88 175 VAL A O 1
ATOM 1375 N N . ALA A 1 176 ? -12.963 1.662 2.624 1.00 96.62 176 ALA A N 1
ATOM 1376 C CA . ALA A 1 176 ? -13.922 2.093 1.602 1.00 96.62 176 ALA A CA 1
ATOM 1377 C C . ALA A 1 176 ? -13.318 2.131 0.183 1.00 96.62 176 ALA A C 1
ATOM 1379 O O . ALA A 1 176 ? -13.933 1.666 -0.773 1.00 96.62 176 ALA A O 1
ATOM 1380 N N . GLU A 1 177 ? -12.100 2.663 0.041 1.00 96.56 177 GLU A N 1
ATOM 1381 C CA . GLU A 1 177 ? -11.425 2.858 -1.246 1.00 96.56 177 GLU A CA 1
ATOM 1382 C C . GLU A 1 177 ? -9.922 2.561 -1.112 1.00 96.56 177 GLU A C 1
ATOM 1384 O O . GLU A 1 177 ? -9.260 3.066 -0.209 1.00 96.56 177 GLU A O 1
ATOM 1389 N N . ALA A 1 178 ? -9.360 1.762 -2.028 1.00 97.75 178 ALA A N 1
ATOM 1390 C CA . ALA A 1 178 ? -7.937 1.398 -2.016 1.00 97.75 178 ALA A CA 1
ATOM 1391 C C . ALA A 1 178 ? -7.380 1.226 -3.442 1.00 97.75 178 ALA A C 1
ATOM 1393 O O . ALA A 1 178 ? -7.378 0.123 -3.996 1.00 97.75 178 ALA A O 1
ATOM 1394 N N . PHE A 1 179 ? -6.928 2.315 -4.068 1.00 97.31 179 PHE A N 1
ATOM 1395 C CA . PHE A 1 179 ? -6.435 2.345 -5.456 1.00 97.31 179 PHE A CA 1
ATOM 1396 C C . PHE A 1 179 ? -4.907 2.513 -5.560 1.00 97.31 179 PHE A C 1
ATOM 1398 O O . PHE A 1 179 ? -4.248 2.981 -4.634 1.00 97.31 179 PHE A O 1
ATOM 1405 N N . VAL A 1 180 ? -4.328 2.137 -6.709 1.00 98.19 180 VAL A N 1
ATOM 1406 C CA . VAL A 1 180 ? -2.876 2.205 -6.968 1.00 98.19 180 VAL A CA 1
ATOM 1407 C C . VAL A 1 180 ? -2.602 2.894 -8.307 1.00 98.19 180 VAL A C 1
ATOM 1409 O O . VAL A 1 180 ? -2.930 2.361 -9.365 1.00 98.19 180 VAL A O 1
ATOM 1412 N N . GLY A 1 181 ? -1.970 4.069 -8.267 1.00 95.94 181 GLY A N 1
ATOM 1413 C CA . GLY A 1 181 ? -1.590 4.836 -9.459 1.00 95.94 181 GLY A CA 1
ATOM 1414 C C . GLY A 1 181 ? -0.246 4.426 -10.082 1.00 95.94 181 GLY A C 1
ATOM 1415 O O . GLY A 1 181 ? 0.534 3.663 -9.507 1.00 95.94 181 GLY A O 1
ATOM 1416 N N . LYS A 1 182 ? 0.061 4.986 -11.261 1.00 95.56 182 LYS A N 1
ATOM 1417 C CA . LYS A 1 182 ? 1.409 4.924 -11.856 1.00 95.56 182 LYS A CA 1
ATOM 1418 C C . LYS A 1 182 ? 2.360 5.874 -11.114 1.00 95.56 182 LYS A C 1
ATOM 1420 O O . LYS A 1 182 ? 2.019 7.027 -10.879 1.00 95.56 182 LYS A O 1
ATOM 1425 N N . GLY A 1 183 ? 3.551 5.391 -10.762 1.00 94.50 183 GLY A N 1
ATOM 1426 C CA . GLY A 1 183 ? 4.633 6.205 -10.196 1.00 94.50 183 GLY A CA 1
ATOM 1427 C C . GLY A 1 183 ? 5.709 6.552 -11.230 1.00 94.50 183 GLY A C 1
ATOM 1428 O O . GLY A 1 183 ? 5.688 6.046 -12.352 1.00 94.50 183 GLY A O 1
ATOM 1429 N N . LEU A 1 184 ? 6.683 7.376 -10.832 1.00 95.38 184 LEU A N 1
ATOM 1430 C CA . LEU A 1 184 ? 7.884 7.637 -11.629 1.00 95.38 184 LEU A CA 1
ATOM 1431 C C . LEU A 1 184 ? 8.697 6.342 -11.810 1.00 95.38 184 LEU A C 1
ATOM 1433 O O . LEU A 1 184 ? 9.063 5.693 -10.826 1.00 95.38 184 LEU A O 1
ATOM 1437 N N . PHE A 1 185 ? 9.031 6.002 -13.055 1.00 94.75 185 PHE A N 1
ATOM 1438 C CA . PHE A 1 185 ? 9.932 4.900 -13.391 1.00 94.75 185 PHE A CA 1
ATOM 1439 C C . PHE A 1 185 ? 11.006 5.368 -14.378 1.00 94.75 185 PHE A C 1
ATOM 1441 O O . PHE A 1 185 ? 10.724 6.123 -15.305 1.00 94.75 185 PHE A O 1
ATOM 1448 N N . GLY A 1 186 ? 12.243 4.908 -14.185 1.00 93.50 186 GLY A N 1
ATOM 1449 C CA . GLY A 1 186 ? 13.307 5.087 -15.171 1.00 93.50 186 GLY A CA 1
ATOM 1450 C C . GLY A 1 186 ? 13.189 4.036 -16.271 1.00 93.50 186 GLY A C 1
ATOM 1451 O O . GLY A 1 186 ? 13.057 2.847 -15.970 1.00 93.50 186 GLY A O 1
ATOM 1452 N N . LYS A 1 187 ? 13.254 4.461 -17.537 1.00 94.50 187 LYS A N 1
ATOM 1453 C CA . LYS A 1 187 ? 13.469 3.545 -18.667 1.00 94.50 187 LYS A CA 1
ATOM 1454 C C . LYS A 1 187 ? 14.876 2.933 -18.565 1.00 94.50 187 LYS A C 1
ATOM 1456 O O . LYS A 1 187 ? 15.788 3.561 -18.030 1.00 94.50 187 LYS A O 1
ATOM 1461 N N . LYS A 1 188 ? 15.051 1.719 -19.085 1.00 96.00 188 LYS A N 1
ATOM 1462 C CA . LYS A 1 188 ? 16.348 1.043 -19.243 1.00 96.00 188 LYS A CA 1
ATOM 1463 C C . LYS A 1 188 ? 16.420 0.449 -20.647 1.00 96.00 188 LYS A C 1
ATOM 1465 O O . LYS A 1 188 ? 15.390 0.009 -21.150 1.00 96.00 188 LYS A O 1
ATOM 1470 N N . VAL A 1 189 ? 17.611 0.424 -21.239 1.00 96.81 189 VAL A N 1
ATOM 1471 C CA . VAL A 1 189 ? 17.880 -0.325 -22.478 1.00 96.81 189 VAL A CA 1
ATOM 1472 C C . VAL A 1 189 ? 17.886 -1.823 -22.158 1.00 96.81 189 VAL A C 1
ATOM 1474 O O . VAL A 1 189 ? 18.369 -2.213 -21.090 1.00 96.81 189 VAL A O 1
ATOM 1477 N N . ALA A 1 190 ? 17.348 -2.648 -23.056 1.00 96.56 190 ALA A N 1
ATOM 1478 C CA . ALA A 1 190 ? 17.292 -4.099 -22.911 1.00 96.56 190 ALA A CA 1
ATOM 1479 C C . ALA A 1 190 ? 17.960 -4.758 -24.124 1.00 96.56 190 ALA A C 1
ATOM 1481 O O . ALA A 1 190 ? 17.348 -4.924 -25.171 1.00 96.56 190 ALA A O 1
ATOM 1482 N N . TYR A 1 191 ? 19.239 -5.112 -23.993 1.00 97.38 191 TYR A N 1
ATOM 1483 C CA . TYR A 1 191 ? 19.976 -5.750 -25.083 1.00 97.38 191 TYR A CA 1
ATOM 1484 C C . TYR A 1 191 ? 19.513 -7.195 -25.306 1.00 97.38 191 TYR A C 1
ATOM 1486 O O . TYR A 1 191 ? 19.355 -7.974 -24.363 1.00 97.38 191 TYR A O 1
ATOM 1494 N N . HIS A 1 192 ? 19.338 -7.552 -26.573 1.00 97.56 192 HIS A N 1
ATOM 1495 C CA . HIS A 1 192 ? 18.834 -8.834 -27.047 1.00 97.56 192 HIS A CA 1
ATOM 1496 C C . HIS A 1 192 ? 19.728 -9.399 -28.167 1.00 97.56 192 HIS A C 1
ATOM 1498 O O . HIS A 1 192 ? 20.512 -8.692 -28.805 1.00 97.56 192 HIS A O 1
ATOM 1504 N N . ALA A 1 193 ? 19.610 -10.706 -28.418 1.00 97.38 193 ALA A N 1
ATOM 1505 C CA . ALA A 1 193 ? 20.416 -11.409 -29.415 1.00 97.38 193 ALA A CA 1
ATOM 1506 C C . ALA A 1 193 ? 20.271 -10.819 -30.835 1.00 97.38 193 ALA A C 1
ATOM 1508 O O . ALA A 1 193 ? 19.233 -10.256 -31.193 1.00 97.38 193 ALA A O 1
ATOM 1509 N N . LYS A 1 194 ? 21.317 -10.997 -31.657 1.00 96.56 194 LYS A N 1
ATOM 1510 C CA . LYS A 1 194 ? 21.440 -10.437 -33.020 1.00 96.56 194 LYS A CA 1
ATOM 1511 C C . LYS A 1 194 ? 21.357 -8.897 -33.069 1.00 96.56 194 LYS A C 1
ATOM 1513 O O . LYS A 1 194 ? 20.767 -8.344 -33.989 1.00 96.56 194 LYS A O 1
ATOM 1518 N N . GLY A 1 195 ? 21.955 -8.214 -32.084 1.00 95.06 195 GLY A N 1
ATOM 1519 C CA . GLY A 1 195 ? 22.137 -6.754 -32.095 1.00 95.06 195 GLY A CA 1
ATOM 1520 C C . GLY A 1 195 ? 20.856 -5.939 -31.895 1.00 95.06 195 GLY A C 1
ATOM 1521 O O . GLY A 1 195 ? 20.754 -4.835 -32.417 1.00 95.06 195 GLY A O 1
ATOM 1522 N N . ARG A 1 196 ? 19.868 -6.489 -31.181 1.00 93.88 196 ARG A N 1
ATOM 1523 C CA . ARG A 1 196 ? 18.574 -5.838 -30.911 1.00 93.88 196 ARG A CA 1
ATOM 1524 C C . ARG A 1 196 ? 18.600 -5.150 -29.537 1.00 93.88 196 ARG A C 1
ATOM 1526 O O . ARG A 1 196 ? 19.255 -5.656 -28.625 1.00 93.88 196 ARG A O 1
ATOM 1533 N N . SER A 1 197 ? 17.902 -4.023 -29.380 1.00 89.56 197 SER A N 1
ATOM 1534 C CA . SER A 1 197 ? 17.910 -3.176 -28.167 1.00 89.56 197 SER A CA 1
ATOM 1535 C C . SER A 1 197 ? 16.647 -2.335 -28.021 1.00 89.56 197 SER A C 1
ATOM 1537 O O . SER A 1 197 ? 16.194 -1.876 -29.092 1.00 89.56 197 SER A O 1
#